Protein AF-0000000066344237 (afdb_homodimer)

Organism: Danio rerio (NCBI:txid7955)

InterPro domains:
  IPR001304 C-type lectin-like [PF00059] (40-144)
  IPR001304 C-type lectin-like [PS50041] (29-143)
  IPR001304 C-type lectin-like [SM00034] (22-143)
  IPR002353 Type-2 ice-structuring protein [PR00356] (21-33)
  IPR002353 Type-2 ice-structuring protein [PR00356] (33-50)
  IPR002353 Type-2 ice-structuring protein [PR00356] (51-68)
  IPR002353 Type-2 ice-structuring protein [PR00356] (80-96)
  IPR002353 Type-2 ice-structuring protein [PR00356] (102-113)
  IPR002353 Type-2 ice-structuring protein [PR00356] (129-142)
  IPR016186 C-type lectin-like/link domain superfamily [G3DSA:3.10.100.10] (14-145)
  IPR016187 C-type lectin fold [SSF56436] (8-145)
  IPR018378 C-type lectin, conserved site [PS00615] (118-142)
  IPR050111 C-type lectin and snaclec domain-containing protein [PTHR22803] (21-145)

Foldseek 3Di:
DPPPPPPPPPPPPPPPPCLDDDPPQWDDDPQKTKHKDFFWFFLVVQQVVLVVVAWGFDDDADPVRLVVVLVRAPLVFKAFGQWFQLVHPPDIDGPRRDDPHDFFAPVCPPVCVVNFTTKMFSPDNVRGIYGHRRGGIGMTMHMHGD/DPPPPPPPPPPPPPPPPCLDDDPPQWDDDDQKTKHKDFFWFFLVVQQVVLVVVAWGFDDDADPVRLVVVLVRDPLVFKAFGQWFQLVHPPDIDGPRRDDNHDFFAPVCPPVCVVNFTTKMFSPDNVRGIYGHRRGGIGMTMHMHGD

Solvent-accessible surface area (backbone atoms only — not comparable to full-atom values): 16152 Å² total; per-residue (Å²): 134,86,81,79,77,80,78,78,77,78,78,76,76,73,76,65,74,69,77,55,73,57,59,89,85,37,47,72,55,91,64,32,26,34,38,73,39,78,64,65,35,26,49,64,56,42,34,54,50,19,37,74,73,66,22,21,23,29,75,52,68,44,71,67,55,45,52,53,53,56,72,64,44,57,87,91,40,50,28,35,36,20,39,34,20,44,69,40,84,88,53,61,40,28,42,54,34,52,78,72,73,47,84,56,56,30,92,81,37,69,64,48,71,88,70,22,32,22,29,31,35,38,40,72,95,78,51,20,27,36,48,35,48,32,73,53,64,34,16,31,33,28,28,28,71,93,136,84,83,80,78,77,79,79,78,78,78,76,75,74,75,65,76,70,76,55,71,58,59,90,86,37,47,72,58,90,65,33,25,34,38,72,40,77,65,65,37,26,48,65,57,42,35,52,50,20,39,74,72,65,24,22,22,30,74,52,68,44,68,67,53,46,53,52,54,55,72,62,45,57,88,90,41,49,28,34,36,20,38,33,19,43,70,40,84,90,53,62,40,28,42,53,34,53,79,70,72,48,85,56,55,29,91,82,36,68,64,48,70,86,68,20,32,23,30,30,34,36,41,70,95,77,53,20,27,36,50,34,48,30,73,52,65,37,16,32,32,29,27,29,70,94

Sequence (292 aa):
MAMLRNLLLLFMLSIGNASGSCPYGWINTGVKCYKFFSQSVSWITAEKNCQGFGGNLASVHNRLENDFLMNMVPSSSRCWIGGHDGEQEGQWLWTDGSMFDYNNWCSDEPNNQRSENCMEINWTSNHCWNDQGCSTSMGFMCERKLMAMLRNLLLLFMLSIGNASGSCPYGWINTGVKCYKFFSQSVSWITAEKNCQGFGGNLASVHNRLENDFLMNMVPSSSRCWIGGHDGEQEGQWLWTDGSMFDYNNWCSDEPNNQRSENCMEINWTSNHCWNDQGCSTSMGFMCERKL

pLDDT: mean 90.47, std 17.39, range [32.12, 99.0]

Structure (mmCIF, N/CA/C/O backbone):
data_AF-0000000066344237-model_v1
#
loop_
_entity.id
_entity.type
_entity.pdbx_description
1 polymer Si:ch211-125e6.11
#
loop_
_atom_site.group_PDB
_atom_site.id
_atom_site.type_symbol
_atom_site.label_atom_id
_atom_site.label_alt_id
_atom_site.label_comp_id
_atom_site.label_asym_id
_atom_site.label_entity_id
_atom_site.label_seq_id
_atom_site.pdbx_PDB_ins_code
_atom_site.Cartn_x
_atom_site.Cartn_y
_atom_site.Cartn_z
_atom_site.occupancy
_atom_site.B_iso_or_equiv
_atom_site.auth_seq_id
_atom_site.auth_comp_id
_atom_site.auth_asym_id
_atom_site.auth_atom_id
_atom_site.pdbx_PDB_model_num
ATOM 1 N N . MET A 1 1 ? 69.125 0.663 -22.656 1 37.41 1 MET A N 1
ATOM 2 C CA . MET A 1 1 ? 67.938 -0.097 -22.438 1 37.41 1 MET A CA 1
ATOM 3 C C . MET A 1 1 ? 67.062 0.546 -21.359 1 37.41 1 MET A C 1
ATOM 5 O O . MET A 1 1 ? 67.438 0.54 -20.188 1 37.41 1 MET A O 1
ATOM 9 N N . ALA A 1 2 ? 66.375 1.677 -21.703 1 45.72 2 ALA A N 1
ATOM 10 C CA . ALA A 1 2 ? 65.438 2.492 -20.906 1 45.72 2 ALA A CA 1
ATOM 11 C C . ALA A 1 2 ? 64.312 1.648 -20.344 1 45.72 2 ALA A C 1
ATOM 13 O O . ALA A 1 2 ? 63.625 0.927 -21.094 1 45.72 2 ALA A O 1
ATOM 14 N N . MET A 1 3 ? 64.438 1.177 -19.047 1 43.25 3 MET A N 1
ATOM 15 C CA . MET A 1 3 ? 63.375 0.481 -18.297 1 43.25 3 MET A CA 1
ATOM 16 C C . MET A 1 3 ? 62.094 1.324 -18.203 1 43.25 3 MET A C 1
ATOM 18 O O . MET A 1 3 ? 62.156 2.461 -17.734 1 43.25 3 MET A O 1
ATOM 22 N N . LEU A 1 4 ? 61.156 1.253 -19.141 1 47.69 4 LEU A N 1
ATOM 23 C CA . LEU A 1 4 ? 59.812 1.842 -19.125 1 47.69 4 LEU A CA 1
ATOM 24 C C . LEU A 1 4 ? 59.062 1.399 -17.875 1 47.69 4 LEU A C 1
ATOM 26 O O . LEU A 1 4 ? 58.812 0.207 -17.688 1 47.69 4 LEU A O 1
ATOM 30 N N . ARG A 1 5 ? 59.156 2.072 -16.734 1 49.12 5 ARG A N 1
ATOM 31 C CA . ARG A 1 5 ? 58.344 1.87 -15.539 1 49.12 5 ARG A CA 1
ATOM 32 C C . ARG A 1 5 ? 56.844 2.031 -15.859 1 49.12 5 ARG A C 1
ATOM 34 O O . ARG A 1 5 ? 56.406 3.09 -16.312 1 49.12 5 ARG A O 1
ATOM 41 N N . ASN A 1 6 ? 56.125 0.96 -16.188 1 49.78 6 ASN A N 1
ATOM 42 C CA . ASN A 1 6 ? 54.656 0.986 -16.312 1 49.78 6 ASN A CA 1
ATOM 43 C C . ASN A 1 6 ? 54 1.526 -15.047 1 49.78 6 ASN A C 1
ATOM 45 O O . ASN A 1 6 ? 54.188 0.967 -13.969 1 49.78 6 ASN A O 1
ATOM 49 N N . LEU A 1 7 ? 53.656 2.799 -14.938 1 51.34 7 LEU A N 1
ATOM 50 C CA . LEU A 1 7 ? 52.812 3.377 -13.898 1 51.34 7 LEU A CA 1
ATOM 51 C C . LEU A 1 7 ? 51.438 2.768 -13.93 1 51.34 7 LEU A C 1
ATOM 53 O O . LEU A 1 7 ? 50.719 2.91 -14.922 1 51.34 7 LEU A O 1
ATOM 57 N N . LEU A 1 8 ? 51.25 1.644 -13.219 1 52.09 8 LEU A N 1
ATOM 58 C CA . LEU A 1 8 ? 49.906 1.121 -13.008 1 52.09 8 LEU A CA 1
ATOM 59 C C . LEU A 1 8 ? 49.031 2.146 -12.297 1 52.09 8 LEU A C 1
ATOM 61 O O . LEU A 1 8 ? 49.281 2.502 -11.148 1 52.09 8 LEU A O 1
ATOM 65 N N . LEU A 1 9 ? 48.281 2.99 -13.062 1 50.97 9 LEU A N 1
ATOM 66 C CA . LEU A 1 9 ? 47.25 3.861 -12.5 1 50.97 9 LEU A CA 1
ATOM 67 C C . LEU A 1 9 ? 46.125 3.043 -11.867 1 50.97 9 LEU A C 1
ATOM 69 O O . LEU A 1 9 ? 45.438 2.314 -12.57 1 50.97 9 LEU A O 1
ATOM 73 N N . LEU A 1 10 ? 46.25 2.715 -10.586 1 50.72 10 LEU A N 1
ATOM 74 C CA . LEU A 1 10 ? 45.156 2.148 -9.836 1 50.72 10 LEU A CA 1
ATOM 75 C C . LEU A 1 10 ? 43.969 3.105 -9.82 1 50.72 10 LEU A C 1
ATOM 77 O O . LEU A 1 10 ? 44.031 4.172 -9.203 1 50.72 10 LEU A O 1
ATOM 81 N N . PHE A 1 11 ? 43.062 3.066 -10.883 1 50.25 11 PHE A N 1
ATOM 82 C CA . PHE A 1 11 ? 41.781 3.75 -10.812 1 50.25 11 PHE A CA 1
ATOM 83 C C . PHE A 1 11 ? 40.969 3.232 -9.633 1 50.25 11 PHE A C 1
ATOM 85 O O . PHE A 1 11 ? 40.5 2.086 -9.648 1 50.25 11 PHE A O 1
ATOM 92 N N . MET A 1 12 ? 41.188 3.738 -8.469 1 45.62 12 MET A N 1
ATOM 93 C CA . MET A 1 12 ? 40.281 3.467 -7.355 1 45.62 12 MET A CA 1
ATOM 94 C C . MET A 1 12 ? 38.875 3.879 -7.703 1 45.62 12 MET A C 1
ATOM 96 O O . MET A 1 12 ? 38.594 5.062 -7.91 1 45.62 12 MET A O 1
ATOM 100 N N . LEU A 1 13 ? 38.062 3.092 -8.32 1 46.94 13 LEU A N 1
ATOM 101 C CA . LEU A 1 13 ? 36.625 3.314 -8.43 1 46.94 13 LEU A CA 1
ATOM 102 C C . LEU A 1 13 ? 36 3.455 -7.047 1 46.94 13 LEU A C 1
ATOM 104 O O . LEU A 1 13 ? 35.938 2.49 -6.281 1 46.94 13 LEU A O 1
ATOM 108 N N . SER A 1 14 ? 36.094 4.59 -6.418 1 40.75 14 SER A N 1
ATOM 109 C CA . SER A 1 14 ? 35.312 4.828 -5.215 1 40.75 14 SER A CA 1
ATOM 110 C C . SER A 1 14 ? 33.812 4.574 -5.465 1 40.75 14 SER A C 1
ATOM 112 O O . SER A 1 14 ? 33.219 5.184 -6.352 1 40.75 14 SER A O 1
ATOM 114 N N . ILE A 1 15 ? 33.312 3.447 -5.27 1 44.28 15 ILE A N 1
ATOM 115 C CA . ILE A 1 15 ? 31.891 3.295 -5.102 1 44.28 15 ILE A CA 1
ATOM 116 C C . ILE A 1 15 ? 31.391 4.258 -4.027 1 44.28 15 ILE A C 1
ATOM 118 O O . ILE A 1 15 ? 31.688 4.086 -2.842 1 44.28 15 ILE A O 1
ATOM 122 N N . GLY A 1 16 ? 31.359 5.516 -4.262 1 39.03 16 GLY A N 1
ATOM 123 C CA . GLY A 1 16 ? 30.688 6.363 -3.295 1 39.03 16 GLY A CA 1
ATOM 124 C C . GLY A 1 16 ? 29.328 5.828 -2.889 1 39.03 16 GLY A C 1
ATOM 125 O O . GLY A 1 16 ? 28.516 5.469 -3.746 1 39.03 16 GLY A O 1
ATOM 126 N N . ASN A 1 17 ? 29.234 5.09 -1.859 1 44.62 17 ASN A N 1
ATOM 127 C CA . ASN A 1 17 ? 27.906 4.98 -1.285 1 44.62 17 ASN A CA 1
ATOM 128 C C . ASN A 1 17 ? 27.109 6.281 -1.438 1 44.62 17 ASN A C 1
ATOM 130 O O . ASN A 1 17 ? 27.5 7.312 -0.896 1 44.62 17 ASN A O 1
ATOM 134 N N . ALA A 1 18 ? 26.625 6.621 -2.566 1 44.75 18 ALA A N 1
ATOM 135 C CA . ALA A 1 18 ? 25.906 7.883 -2.729 1 44.75 18 ALA A CA 1
ATOM 136 C C . ALA A 1 18 ? 24.953 8.117 -1.565 1 44.75 18 ALA A C 1
ATOM 138 O O . ALA A 1 18 ? 23.906 7.473 -1.47 1 44.75 18 ALA A O 1
ATOM 139 N N . SER A 1 19 ? 25.391 8.148 -0.339 1 56.53 19 SER A N 1
ATOM 140 C CA . SER A 1 19 ? 24.469 8.742 0.627 1 56.53 19 SER A CA 1
ATOM 141 C C . SER A 1 19 ? 23.719 9.93 0.025 1 56.53 19 SER A C 1
ATOM 143 O O . SER A 1 19 ? 24.328 10.977 -0.24 1 56.53 19 SER A O 1
ATOM 145 N N . GLY A 1 20 ? 22.688 9.656 -0.793 1 74.88 20 GLY A N 1
ATOM 146 C CA . GLY A 1 20 ? 22.047 10.703 -1.58 1 74.88 20 GLY A CA 1
ATOM 147 C C . GLY A 1 20 ? 21.469 11.82 -0.732 1 74.88 20 GLY A C 1
ATOM 148 O O . GLY A 1 20 ? 21.312 11.664 0.48 1 74.88 20 GLY A O 1
ATOM 149 N N . SER A 1 21 ? 21.766 12.969 -1.016 1 89.75 21 SER A N 1
ATOM 150 C CA . SER A 1 21 ? 21.141 14.141 -0.425 1 89.75 21 SER A CA 1
ATOM 151 C C . SER A 1 21 ? 19.688 14.273 -0.88 1 89.75 21 SER A C 1
ATOM 153 O O . SER A 1 21 ? 19.328 13.812 -1.965 1 89.75 21 SER A O 1
ATOM 155 N N . CYS A 1 22 ? 18.906 14.75 0.135 1 96.25 22 CYS A N 1
ATOM 156 C CA . CYS A 1 22 ? 17.516 15 -0.219 1 96.25 22 CYS A CA 1
ATOM 157 C C . CYS A 1 22 ? 17.406 16.047 -1.325 1 96.25 22 CYS A C 1
ATOM 159 O O . CYS A 1 22 ? 18.219 16.969 -1.393 1 96.25 22 CYS A O 1
ATOM 161 N N . PRO A 1 23 ? 16.422 15.844 -2.254 1 95.06 23 PRO A N 1
ATOM 162 C CA . PRO A 1 23 ? 16.172 16.906 -3.223 1 95.06 23 PRO A CA 1
ATOM 163 C C . PRO A 1 23 ? 15.914 18.266 -2.559 1 95.06 23 PRO A C 1
ATOM 165 O O . PRO A 1 23 ? 15.539 18.312 -1.385 1 95.06 23 PRO A O 1
ATOM 168 N N . TYR A 1 24 ? 16.109 19.266 -3.299 1 95 24 TYR A N 1
ATOM 169 C CA . TYR A 1 24 ? 15.867 20.609 -2.795 1 95 24 TYR A CA 1
ATOM 170 C C . TYR A 1 24 ? 14.461 20.734 -2.225 1 95 24 TYR A C 1
ATOM 172 O O . TYR A 1 24 ? 13.492 20.25 -2.822 1 95 24 TYR A O 1
ATOM 180 N N . GLY A 1 25 ? 14.289 21.281 -1.076 1 96.88 25 GLY A N 1
ATOM 181 C CA . GLY A 1 25 ? 12.992 21.516 -0.462 1 96.88 25 GLY A CA 1
ATOM 182 C C . GLY A 1 25 ? 12.539 20.375 0.427 1 96.88 25 GLY A C 1
ATOM 183 O O . GLY A 1 25 ? 11.539 20.5 1.142 1 96.88 25 GLY A O 1
ATOM 184 N N . TRP A 1 26 ? 13.266 19.297 0.301 1 97.88 26 TRP A N 1
ATOM 185 C CA . TRP A 1 26 ? 12.961 18.156 1.164 1 97.88 26 TRP A CA 1
ATOM 186 C C . TRP A 1 26 ? 13.828 18.172 2.416 1 97.88 26 TRP A C 1
ATOM 188 O O . TRP A 1 26 ? 14.977 18.625 2.379 1 97.88 26 TRP A O 1
ATOM 198 N N . ILE A 1 27 ? 13.305 17.688 3.516 1 97.06 27 ILE A N 1
ATOM 199 C CA . ILE A 1 27 ? 14.016 17.688 4.793 1 97.06 27 ILE A CA 1
ATOM 200 C C . ILE A 1 27 ? 14.445 16.266 5.141 1 97.06 27 ILE A C 1
ATOM 202 O O . ILE A 1 27 ? 13.648 15.328 5.059 1 97.06 27 ILE A O 1
ATOM 206 N N . ASN A 1 28 ? 15.672 16.188 5.5 1 93.44 28 ASN A N 1
ATOM 207 C CA . ASN A 1 28 ? 16.281 14.891 5.738 1 93.44 28 ASN A CA 1
ATOM 208 C C . ASN A 1 28 ? 16.203 14.492 7.207 1 93.44 28 ASN A C 1
ATOM 210 O O . ASN A 1 28 ? 16.422 15.32 8.094 1 93.44 28 ASN A O 1
ATOM 214 N N . THR A 1 29 ? 15.781 13.312 7.41 1 90.12 29 THR A N 1
ATOM 215 C CA . THR A 1 29 ? 15.945 12.664 8.703 1 90.12 29 THR A CA 1
ATOM 216 C C . THR A 1 29 ? 16.391 11.219 8.539 1 90.12 29 THR A C 1
ATOM 218 O O . THR A 1 29 ? 15.609 10.359 8.125 1 90.12 29 THR A O 1
ATOM 221 N N . GLY A 1 30 ? 17.672 10.945 8.961 1 89.12 30 GLY A N 1
ATOM 222 C CA . GLY A 1 30 ? 18.219 9.625 8.727 1 89.12 30 GLY A CA 1
ATOM 223 C C . GLY A 1 30 ? 18.328 9.281 7.254 1 89.12 30 GLY A C 1
ATOM 224 O O . GLY A 1 30 ? 18.938 10.016 6.48 1 89.12 30 GLY A O 1
ATOM 225 N N . VAL A 1 31 ? 17.719 8.164 6.902 1 93 31 VAL A N 1
ATOM 226 C CA . VAL A 1 31 ? 17.828 7.711 5.52 1 93 31 VAL A CA 1
ATOM 227 C C . VAL A 1 31 ? 16.547 8.062 4.766 1 93 31 VAL A C 1
ATOM 229 O O . VAL A 1 31 ? 16.234 7.457 3.732 1 93 31 VAL A O 1
ATOM 232 N N . LYS A 1 32 ? 15.789 9.062 5.293 1 96.62 32 LYS A N 1
ATOM 233 C CA . LYS A 1 32 ? 14.523 9.445 4.676 1 96.62 32 LYS A CA 1
ATOM 234 C C . LYS A 1 32 ? 14.469 10.945 4.402 1 96.62 32 LYS A C 1
ATOM 236 O O . LYS A 1 32 ? 15.086 11.734 5.121 1 96.62 32 LYS A O 1
ATOM 241 N N . CYS A 1 33 ? 13.75 11.312 3.383 1 98.06 33 CYS A N 1
ATOM 242 C CA . CYS A 1 33 ? 13.422 12.695 3.037 1 98.06 33 CYS A CA 1
ATOM 243 C C . CYS A 1 33 ? 11.922 12.93 3.111 1 98.06 33 CYS A C 1
ATOM 245 O O . CYS A 1 33 ? 11.133 12.086 2.697 1 98.06 33 CYS A O 1
ATOM 247 N N . TYR A 1 34 ? 11.602 14.094 3.619 1 98.69 34 TYR A N 1
ATOM 248 C CA . TYR A 1 34 ? 10.188 14.43 3.781 1 98.69 34 TYR A CA 1
ATOM 249 C C . TYR A 1 34 ? 9.883 15.797 3.184 1 98.69 34 TYR A C 1
ATOM 251 O O . TYR A 1 34 ? 10.734 16.688 3.203 1 98.69 34 TYR A O 1
ATOM 259 N N . LYS A 1 35 ? 8.727 15.922 2.68 1 98.56 35 LYS A N 1
ATOM 260 C CA . LYS A 1 35 ? 8.25 17.234 2.252 1 98.56 35 LYS A CA 1
ATOM 261 C C . LYS A 1 35 ? 6.734 17.344 2.422 1 98.56 35 LYS A C 1
ATOM 263 O O . LYS A 1 35 ? 5.988 16.453 2.037 1 98.56 35 LYS A O 1
ATOM 268 N N . PHE A 1 36 ? 6.355 18.438 3.01 1 98.75 36 PHE A N 1
ATOM 269 C CA . PHE A 1 36 ? 4.945 18.781 3.117 1 98.75 36 PHE A CA 1
ATOM 270 C C . PHE A 1 36 ? 4.496 19.609 1.917 1 98.75 36 PHE A C 1
ATOM 272 O O . PHE A 1 36 ? 5.191 20.547 1.505 1 98.75 36 PHE A O 1
ATOM 279 N N . PHE A 1 37 ? 3.395 19.234 1.355 1 98.75 37 PHE A N 1
ATOM 280 C CA . PHE A 1 37 ? 2.768 19.984 0.275 1 98.75 37 PHE A CA 1
ATOM 281 C C . PHE A 1 37 ? 1.426 20.547 0.72 1 98.75 37 PHE A C 1
ATOM 283 O O . PHE A 1 37 ? 0.556 19.812 1.184 1 98.75 37 PHE A O 1
ATOM 2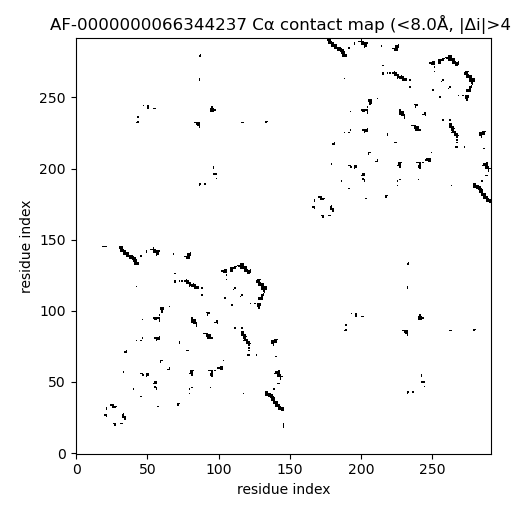90 N N . SER A 1 38 ? 1.253 21.797 0.527 1 98.06 38 SER A N 1
ATOM 291 C CA . SER A 1 38 ? 0.033 22.469 0.976 1 98.06 38 SER A CA 1
ATOM 292 C C . SER A 1 38 ? -1.081 22.328 -0.057 1 98.06 38 SER A C 1
ATOM 294 O O . SER A 1 38 ? -2.227 22.703 0.206 1 98.06 38 SER A O 1
ATOM 296 N N . GLN A 1 39 ? -0.75 21.859 -1.245 1 98.31 39 GLN A N 1
ATOM 297 C CA . GLN A 1 39 ? -1.771 21.625 -2.262 1 98.31 39 GLN A CA 1
ATOM 298 C C . GLN A 1 39 ? -2.881 20.719 -1.733 1 98.31 39 GLN A C 1
ATOM 300 O O . GLN A 1 39 ? -2.609 19.656 -1.188 1 98.31 39 GLN A O 1
ATOM 305 N N . SER A 1 40 ? -4.121 21.172 -1.862 1 98.69 40 SER A N 1
ATOM 306 C CA . SER A 1 40 ? -5.262 20.422 -1.355 1 98.69 40 SER A CA 1
ATOM 307 C C . SER A 1 40 ? -5.742 19.391 -2.377 1 98.69 40 SER A C 1
ATOM 309 O O . SER A 1 40 ? -6.23 19.766 -3.447 1 98.69 40 SER A O 1
ATOM 311 N N . VAL A 1 41 ? -5.617 18.125 -2.096 1 98.88 41 VAL A N 1
ATOM 312 C CA . VAL A 1 41 ? -6.008 17.062 -3.012 1 98.88 41 VAL A CA 1
ATOM 313 C C . VAL A 1 41 ? -6.582 15.883 -2.223 1 98.88 41 VAL A C 1
ATOM 315 O O . VAL A 1 41 ? -6.496 15.859 -0.993 1 98.88 41 VAL A O 1
ATOM 318 N N . SER A 1 42 ? -7.215 14.93 -2.879 1 98.94 42 SER A N 1
ATOM 319 C CA . SER A 1 42 ? -7.695 13.695 -2.262 1 98.94 42 SER A CA 1
ATOM 320 C C . SER A 1 42 ? -6.539 12.805 -1.828 1 98.94 42 SER A C 1
ATOM 322 O O . SER A 1 42 ? -5.395 13.023 -2.234 1 98.94 42 SER A O 1
ATOM 324 N N . TRP A 1 43 ? -6.832 11.859 -1.038 1 98.94 43 TRP A N 1
ATOM 325 C CA . TRP A 1 43 ? -5.805 10.953 -0.533 1 98.94 43 TRP A CA 1
ATOM 326 C C . TRP A 1 43 ? -5.117 10.211 -1.678 1 98.94 43 TRP A C 1
ATOM 328 O O . TRP A 1 43 ? -3.891 10.094 -1.699 1 98.94 43 TRP A O 1
ATOM 338 N N . ILE A 1 44 ? -5.938 9.758 -2.66 1 98.94 44 ILE A N 1
ATOM 339 C CA . ILE A 1 44 ? -5.387 8.984 -3.768 1 98.94 44 ILE A CA 1
ATOM 340 C C . ILE A 1 44 ? -4.504 9.883 -4.637 1 98.94 44 ILE A C 1
ATOM 342 O O . ILE A 1 44 ? -3.42 9.477 -5.059 1 98.94 44 ILE A O 1
ATOM 346 N N . THR A 1 45 ? -4.953 11.062 -4.902 1 98.94 45 THR A N 1
ATOM 347 C CA . THR A 1 45 ? -4.141 12.008 -5.664 1 98.94 45 THR A CA 1
ATOM 348 C C . THR A 1 45 ? -2.838 12.312 -4.93 1 98.94 45 THR A C 1
ATOM 350 O O . THR A 1 45 ? -1.774 12.398 -5.547 1 98.94 45 THR A O 1
ATOM 353 N N . ALA A 1 46 ? -2.93 12.492 -3.609 1 99 46 ALA A N 1
ATOM 354 C CA . ALA A 1 46 ? -1.742 12.727 -2.793 1 99 46 ALA A CA 1
ATOM 355 C C . ALA A 1 46 ? -0.745 11.578 -2.93 1 99 46 ALA A C 1
ATOM 357 O O . ALA A 1 46 ? 0.447 11.812 -3.15 1 99 46 ALA A O 1
ATOM 358 N N . GLU A 1 47 ? -1.242 10.336 -2.791 1 98.94 47 GLU A N 1
ATOM 359 C CA . GLU A 1 47 ? -0.364 9.18 -2.92 1 98.94 47 GLU A CA 1
ATOM 360 C C . GLU A 1 47 ? 0.296 9.133 -4.293 1 98.94 47 GLU A C 1
ATOM 362 O O . GLU A 1 47 ? 1.506 8.922 -4.402 1 98.94 47 GLU A O 1
ATOM 367 N N . LYS A 1 48 ? -0.438 9.359 -5.344 1 98.88 48 LYS A N 1
ATOM 368 C CA . LYS A 1 48 ? 0.104 9.32 -6.699 1 98.88 48 LYS A CA 1
ATOM 369 C C . LYS A 1 48 ? 1.125 10.438 -6.914 1 98.88 48 LYS A C 1
ATOM 371 O O . LYS A 1 48 ? 2.133 10.242 -7.594 1 98.88 48 LYS A O 1
ATOM 376 N N . ASN A 1 49 ? 0.858 11.641 -6.359 1 98.88 49 ASN A N 1
ATOM 377 C CA . ASN A 1 49 ? 1.854 12.703 -6.41 1 98.88 49 ASN A CA 1
ATOM 378 C C . ASN A 1 49 ? 3.154 12.289 -5.727 1 98.88 49 ASN A C 1
ATOM 380 O O . ASN A 1 49 ? 4.238 12.484 -6.277 1 98.88 49 ASN A O 1
ATOM 384 N N . CYS A 1 50 ? 3.016 11.742 -4.508 1 98.94 50 CYS A N 1
ATOM 385 C CA . CYS A 1 50 ? 4.207 11.328 -3.777 1 98.94 50 CYS A CA 1
ATOM 386 C C . CYS A 1 50 ? 4.969 10.25 -4.539 1 98.94 50 CYS A C 1
ATOM 388 O O . CYS A 1 50 ? 6.199 10.25 -4.559 1 98.94 50 CYS A O 1
ATOM 390 N N . GLN A 1 51 ? 4.242 9.328 -5.156 1 98.81 51 GLN A N 1
ATOM 391 C CA . GLN A 1 51 ? 4.895 8.336 -6.008 1 98.81 51 GLN A CA 1
ATOM 392 C C . GLN A 1 51 ? 5.66 9.008 -7.141 1 98.81 51 GLN A C 1
ATOM 394 O O . GLN A 1 51 ? 6.77 8.594 -7.48 1 98.81 51 GLN A O 1
ATOM 399 N N . GLY A 1 52 ? 5.059 10.008 -7.73 1 98.38 52 GLY A N 1
ATOM 400 C CA . GLY A 1 52 ? 5.711 10.766 -8.789 1 98.38 52 GLY A CA 1
ATOM 401 C C . GLY A 1 52 ? 7.016 11.406 -8.344 1 98.38 52 GLY A C 1
ATOM 402 O O . GLY A 1 52 ? 7.914 11.625 -9.164 1 98.38 52 GLY A O 1
ATOM 403 N N . PHE A 1 53 ? 7.152 11.656 -7.027 1 98.06 53 PHE A N 1
ATOM 404 C CA . PHE A 1 53 ? 8.367 12.242 -6.469 1 98.06 53 PHE A CA 1
ATOM 405 C C . PHE A 1 53 ? 9.336 11.148 -6.031 1 98.06 53 PHE A C 1
ATOM 407 O O . PHE A 1 53 ? 10.367 11.438 -5.422 1 98.06 53 PHE A O 1
ATOM 414 N N . GLY A 1 54 ? 9.039 9.922 -6.273 1 97.56 54 GLY A N 1
ATOM 415 C CA . GLY A 1 54 ? 9.93 8.828 -5.938 1 97.56 54 GLY A CA 1
ATOM 416 C C . GLY A 1 54 ? 9.719 8.297 -4.535 1 97.56 54 GLY A C 1
ATOM 417 O O . GLY A 1 54 ? 10.609 7.652 -3.967 1 97.56 54 GLY A O 1
ATOM 418 N N . GLY A 1 55 ? 8.547 8.555 -3.979 1 98.5 55 GLY A N 1
ATOM 419 C CA . GLY A 1 55 ? 8.219 8.117 -2.631 1 98.5 55 GLY A CA 1
ATOM 420 C C . GLY A 1 55 ? 6.762 7.734 -2.465 1 98.5 55 GLY A C 1
ATOM 421 O O . GLY A 1 55 ? 6.156 7.168 -3.379 1 98.5 55 GLY A O 1
ATOM 422 N N . ASN A 1 56 ? 6.273 7.938 -1.328 1 98.94 56 ASN A N 1
ATOM 423 C CA . ASN A 1 56 ? 4.895 7.684 -0.922 1 98.94 56 ASN A CA 1
ATOM 424 C C . ASN A 1 56 ? 4.422 8.695 0.122 1 98.94 56 ASN A C 1
ATOM 426 O O . ASN A 1 56 ? 5.219 9.477 0.637 1 98.94 56 ASN A O 1
ATOM 430 N N . LEU A 1 57 ? 3.104 8.68 0.298 1 98.94 57 LEU A N 1
ATOM 431 C CA . LEU A 1 57 ? 2.662 9.305 1.542 1 98.94 57 LEU A CA 1
ATOM 432 C C . LEU A 1 57 ? 3.395 8.703 2.738 1 98.94 57 LEU A C 1
ATOM 434 O O . LEU A 1 57 ? 3.645 7.496 2.781 1 98.94 57 LEU A O 1
ATOM 438 N N . ALA A 1 58 ? 3.703 9.555 3.701 1 98.94 58 ALA A N 1
ATOM 439 C CA . ALA A 1 58 ? 4.609 9.195 4.785 1 98.94 58 ALA A CA 1
ATOM 440 C C . ALA A 1 58 ? 3.996 8.109 5.672 1 98.94 58 ALA A C 1
ATOM 442 O O . ALA A 1 58 ? 2.791 8.125 5.934 1 98.94 58 ALA A O 1
ATOM 443 N N . SER A 1 59 ? 4.812 7.199 6.09 1 98.88 59 SER A N 1
ATOM 444 C CA . SER A 1 59 ? 4.496 6.27 7.168 1 98.88 59 SER A CA 1
ATOM 445 C C . SER A 1 59 ? 5.18 6.672 8.469 1 98.88 59 SER A C 1
ATOM 447 O O . SER A 1 59 ? 6.102 7.496 8.461 1 98.88 59 SER A O 1
ATOM 449 N N . VAL A 1 60 ? 4.684 6.195 9.555 1 98.56 60 VAL A N 1
ATOM 450 C CA . VAL A 1 60 ? 5.199 6.555 10.875 1 98.56 60 VAL A CA 1
ATOM 451 C C . VAL A 1 60 ? 5.43 5.289 11.703 1 98.56 60 VAL A C 1
ATOM 453 O O . VAL A 1 60 ? 4.531 4.457 11.836 1 98.56 60 VAL A O 1
ATOM 456 N N . HIS A 1 61 ? 6.633 5.188 12.312 1 98.25 61 HIS A N 1
ATOM 457 C CA . HIS A 1 61 ? 6.957 3.91 12.938 1 98.25 61 HIS A CA 1
ATOM 458 C C . HIS A 1 61 ? 7.371 4.102 14.391 1 98.25 61 HIS A C 1
ATOM 460 O O . HIS A 1 61 ? 7.637 3.127 15.102 1 98.25 61 HIS A O 1
ATOM 466 N N . ASN A 1 62 ? 7.465 5.32 14.797 1 98.12 62 ASN A N 1
ATOM 467 C CA . ASN A 1 62 ? 7.758 5.609 16.203 1 98.12 62 ASN A CA 1
ATOM 468 C C . ASN A 1 62 ? 7.418 7.051 16.547 1 98.12 62 ASN A C 1
ATOM 470 O O . ASN A 1 62 ? 7.039 7.84 15.688 1 98.12 62 ASN A O 1
ATOM 474 N N . ARG A 1 63 ? 7.488 7.371 17.859 1 97.69 63 ARG A N 1
ATOM 475 C CA . ARG A 1 63 ? 7.129 8.695 18.359 1 97.69 63 ARG A CA 1
ATOM 476 C C . ARG A 1 63 ? 8.031 9.773 17.766 1 97.69 63 ARG A C 1
ATOM 478 O O . ARG A 1 63 ? 7.574 10.875 17.484 1 97.69 63 ARG A O 1
ATOM 485 N N . LEU A 1 64 ? 9.25 9.508 17.641 1 97 64 LEU A N 1
ATOM 486 C CA . LEU A 1 64 ? 10.195 10.477 17.094 1 97 64 LEU A CA 1
ATOM 487 C C . LEU A 1 64 ? 9.812 10.875 15.68 1 97 64 LEU A C 1
ATOM 489 O O . LEU A 1 64 ? 9.812 12.062 15.336 1 97 64 LEU A O 1
ATOM 493 N N . GLU A 1 65 ? 9.523 9.867 14.812 1 97.12 65 GLU A N 1
ATOM 494 C CA . GLU A 1 65 ? 9.07 10.141 13.453 1 97.12 65 GLU A CA 1
ATOM 495 C C . GLU A 1 65 ? 7.781 10.953 13.453 1 97.12 65 GLU A C 1
ATOM 497 O O . GLU A 1 65 ? 7.629 11.891 12.664 1 97.12 65 GLU A O 1
ATOM 502 N N . ASN A 1 66 ? 6.852 10.562 14.336 1 97.5 66 ASN A N 1
ATOM 503 C CA . ASN A 1 66 ? 5.594 11.297 14.445 1 97.5 66 ASN A CA 1
ATOM 504 C C . ASN A 1 66 ? 5.836 12.766 14.766 1 97.5 66 ASN A C 1
ATOM 506 O O . ASN A 1 66 ? 5.285 13.648 14.094 1 97.5 66 ASN A O 1
ATOM 510 N N . ASP A 1 67 ? 6.66 13 15.797 1 95.88 67 ASP A N 1
ATOM 511 C CA . ASP A 1 67 ? 6.941 14.367 16.219 1 95.88 67 ASP A CA 1
ATOM 512 C C . ASP A 1 67 ? 7.629 15.156 15.109 1 95.88 67 ASP A C 1
ATOM 514 O O . ASP A 1 67 ? 7.367 16.344 14.93 1 95.88 67 ASP A O 1
ATOM 518 N N . PHE A 1 68 ? 8.492 14.477 14.43 1 97 68 PHE A N 1
ATOM 519 C CA . PHE A 1 68 ? 9.18 15.102 13.305 1 97 68 PHE A CA 1
ATOM 520 C C . PHE A 1 68 ? 8.18 15.586 12.258 1 97 68 PHE A C 1
ATOM 522 O O . PHE A 1 68 ? 8.266 16.719 11.797 1 97 68 PHE A O 1
ATOM 529 N N . LEU A 1 69 ? 7.23 14.711 11.82 1 97.38 69 LEU A N 1
ATOM 530 C CA . LEU A 1 69 ? 6.219 15.078 10.836 1 97.38 69 LEU A CA 1
ATOM 531 C C . LEU A 1 69 ? 5.359 16.234 11.344 1 97.38 69 LEU A C 1
ATOM 533 O O . LEU A 1 69 ? 5.039 17.156 10.586 1 97.38 69 LEU A O 1
ATOM 537 N N . MET A 1 70 ? 4.996 16.203 12.633 1 95.94 70 MET A N 1
ATOM 538 C CA . MET A 1 70 ? 4.141 17.234 13.211 1 95.94 70 MET A CA 1
ATOM 539 C C . MET A 1 70 ? 4.824 18.594 13.164 1 95.94 70 MET A C 1
ATOM 541 O O . MET A 1 70 ? 4.16 19.625 13.008 1 95.94 70 MET A O 1
ATOM 545 N N . ASN A 1 71 ? 6.082 18.594 13.273 1 94.94 71 ASN A N 1
ATOM 546 C CA . ASN A 1 71 ? 6.836 19.844 13.242 1 94.94 71 ASN A CA 1
ATOM 547 C C . ASN A 1 71 ? 6.898 20.438 11.836 1 94.94 71 ASN A C 1
ATOM 549 O O . ASN A 1 71 ? 7.164 21.625 11.664 1 94.94 71 ASN A O 1
ATOM 553 N N . MET A 1 72 ? 6.66 19.609 10.844 1 96 72 MET A N 1
ATOM 554 C CA . MET A 1 72 ? 6.762 20.047 9.461 1 96 72 MET A CA 1
ATOM 555 C C . MET A 1 72 ? 5.426 20.594 8.961 1 96 72 MET A C 1
ATOM 557 O O . MET A 1 72 ? 5.371 21.297 7.953 1 96 72 MET A O 1
ATOM 561 N N . VAL A 1 73 ? 4.371 20.203 9.531 1 96.75 73 VAL A N 1
ATOM 562 C CA . VAL A 1 73 ? 3.035 20.625 9.117 1 96.75 73 VAL A CA 1
ATOM 563 C C . VAL A 1 73 ? 2.658 21.906 9.852 1 96.75 73 VAL A C 1
ATOM 565 O O . VAL A 1 73 ? 2.719 21.984 11.078 1 96.75 73 VAL A O 1
ATOM 568 N N . PRO A 1 74 ? 2.271 22.984 9.117 1 95.31 74 PRO A N 1
ATOM 569 C CA . PRO A 1 74 ? 1.813 24.188 9.812 1 95.31 74 PRO A CA 1
ATOM 570 C C . PRO A 1 74 ? 0.726 23.891 10.844 1 95.31 74 PRO A C 1
ATOM 572 O O . PRO A 1 74 ? -0.148 23.062 10.609 1 95.31 74 PRO A O 1
ATOM 575 N N . SER A 1 75 ? 0.76 24.594 11.945 1 89.62 75 SER A N 1
ATOM 576 C CA . SER A 1 75 ? -0.081 24.312 13.102 1 89.62 75 SER A CA 1
ATOM 577 C C . SER A 1 75 ? -1.561 24.359 12.742 1 89.62 75 SER A C 1
ATOM 579 O O . SER A 1 75 ? -2.369 23.625 13.297 1 89.62 75 SER A O 1
ATOM 581 N N . SER A 1 76 ? -1.864 25.109 11.828 1 90.31 76 SER A N 1
ATOM 582 C CA . SER A 1 76 ? -3.271 25.312 11.492 1 90.31 76 SER A CA 1
ATOM 583 C C . SER A 1 76 ? -3.693 24.391 10.344 1 90.31 76 SER A C 1
ATOM 585 O O . SER A 1 76 ? -4.824 24.469 9.859 1 90.31 76 SER A O 1
ATOM 587 N N . SER A 1 77 ? -2.77 23.516 9.961 1 95.06 77 SER A N 1
ATOM 588 C CA . SER A 1 77 ? -3.061 22.656 8.82 1 95.06 77 SER A CA 1
ATOM 589 C C . SER A 1 77 ? -3.094 21.188 9.219 1 95.06 77 SER A C 1
ATOM 591 O O . SER A 1 77 ? -2.41 20.781 10.156 1 95.06 77 SER A O 1
ATOM 593 N N . ARG A 1 78 ? -3.967 20.438 8.586 1 97.06 78 ARG A N 1
ATOM 594 C CA . ARG A 1 78 ? -3.943 18.984 8.617 1 97.06 78 ARG A CA 1
ATOM 595 C C . ARG A 1 78 ? -3.41 18.422 7.301 1 97.06 78 ARG A C 1
ATOM 597 O O . ARG A 1 78 ? -3.375 19.125 6.289 1 97.06 78 ARG A O 1
ATOM 604 N N . CYS A 1 79 ? -2.947 17.188 7.359 1 97.94 79 CYS A N 1
ATOM 605 C CA . CYS A 1 79 ? -2.508 16.656 6.074 1 97.94 79 CYS A CA 1
ATOM 606 C C . CYS A 1 79 ? -2.631 15.133 6.035 1 97.94 79 CYS A C 1
ATOM 608 O O . CYS A 1 79 ? -2.693 14.484 7.078 1 97.94 79 CYS A O 1
ATOM 610 N N . TRP A 1 80 ? -2.689 14.656 4.777 1 98.94 80 TRP A N 1
ATOM 611 C CA . TRP A 1 80 ? -2.705 13.219 4.508 1 98.94 80 TRP A CA 1
ATOM 612 C C . TRP A 1 80 ? -1.348 12.594 4.816 1 98.94 80 TRP A C 1
ATOM 614 O O . TRP A 1 80 ? -0.305 13.172 4.508 1 98.94 80 TRP A O 1
ATOM 624 N N . ILE A 1 81 ? -1.363 11.43 5.445 1 98.94 81 ILE A N 1
ATOM 625 C CA . ILE A 1 81 ? -0.239 10.5 5.422 1 98.94 81 ILE A CA 1
ATOM 626 C C . ILE A 1 81 ? -0.705 9.141 4.91 1 98.94 81 ILE A C 1
ATOM 628 O O . ILE A 1 81 ? -1.854 8.984 4.488 1 98.94 81 ILE A O 1
ATOM 632 N N . GLY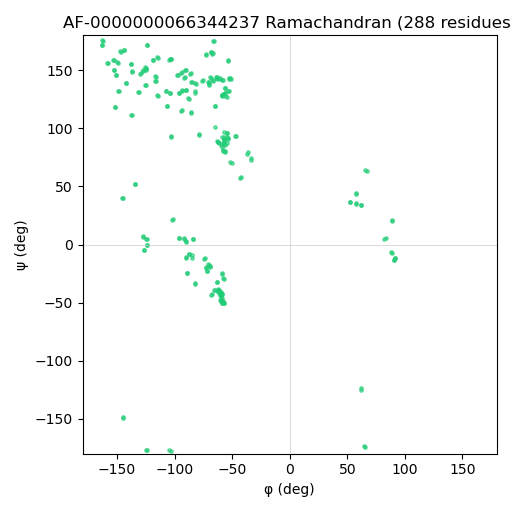 A 1 82 ? 0.143 8.172 4.883 1 98.94 82 GLY A N 1
ATOM 633 C CA . GLY A 1 82 ? -0.027 7.023 4.008 1 98.94 82 GLY A CA 1
ATOM 634 C C . GLY A 1 82 ? -0.938 5.961 4.594 1 98.94 82 GLY A C 1
ATOM 635 O O . GLY A 1 82 ? -1.088 4.883 4.016 1 98.94 82 GLY A O 1
ATOM 636 N N . GLY A 1 83 ? -1.552 6.137 5.699 1 98.94 83 GLY A N 1
ATOM 637 C CA . GLY A 1 83 ? -2.404 5.137 6.324 1 98.94 83 GLY A CA 1
ATOM 638 C C . GLY A 1 83 ? -3.756 5 5.648 1 98.94 83 GLY A C 1
ATOM 639 O O . GLY A 1 83 ? -4.355 5.996 5.246 1 98.94 83 GLY A O 1
ATOM 640 N N . HIS A 1 84 ? -4.211 3.766 5.555 1 98.94 84 HIS A N 1
ATOM 641 C CA . HIS A 1 84 ? -5.52 3.492 4.969 1 98.94 84 HIS A CA 1
ATOM 642 C C . HIS A 1 84 ? -6.055 2.141 5.426 1 98.94 84 HIS A C 1
ATOM 644 O O . HIS A 1 84 ? -5.285 1.26 5.812 1 98.94 84 HIS A O 1
ATOM 650 N N . ASP A 1 85 ? -7.363 1.966 5.398 1 98.81 85 ASP A N 1
ATOM 651 C CA . ASP A 1 85 ? -7.945 0.674 5.75 1 98.81 85 ASP A CA 1
ATOM 652 C C . ASP A 1 85 ? -9.188 0.384 4.91 1 98.81 85 ASP A C 1
ATOM 654 O O . ASP A 1 85 ? -10.156 -0.184 5.406 1 98.81 85 ASP A O 1
ATOM 658 N N . GLY A 1 86 ? -9.117 0.728 3.627 1 98.44 86 GLY A N 1
ATOM 659 C CA . GLY A 1 86 ? -10.258 0.624 2.736 1 98.44 86 GLY A CA 1
ATOM 660 C C . GLY A 1 86 ? -10.609 -0.809 2.381 1 98.44 86 GLY A C 1
ATOM 661 O O . GLY A 1 86 ? -11.734 -1.093 1.956 1 98.44 86 GLY A O 1
ATOM 662 N N . GLU A 1 87 ? -9.648 -1.728 2.492 1 98.44 87 GLU A N 1
ATOM 663 C CA . GLU A 1 87 ? -9.883 -3.111 2.092 1 98.44 87 GLU A CA 1
ATOM 664 C C . GLU A 1 87 ? -10.586 -3.895 3.193 1 98.44 87 GLU A C 1
ATOM 666 O O . GLU A 1 87 ? -11.344 -4.824 2.914 1 98.44 87 GLU A O 1
ATOM 671 N N . GLN A 1 88 ? -10.266 -3.547 4.379 1 98.38 88 GLN A N 1
ATOM 672 C CA . GLN A 1 88 ? -10.922 -4.094 5.562 1 98.38 88 GLN A CA 1
ATOM 673 C C . GLN A 1 88 ? -10.898 -3.096 6.715 1 98.38 88 GLN A C 1
ATOM 675 O O . GLN A 1 88 ? -9.828 -2.77 7.238 1 98.38 88 GLN A O 1
ATOM 680 N N . GLU A 1 89 ? -12.094 -2.727 7.117 1 98.06 89 GLU A N 1
ATOM 681 C CA . GLU A 1 89 ? -12.195 -1.736 8.18 1 98.06 89 GLU A CA 1
ATOM 682 C C . GLU A 1 89 ? -11.445 -2.188 9.43 1 98.06 89 GLU A C 1
ATOM 684 O O . GLU A 1 89 ? -11.586 -3.33 9.867 1 98.06 89 GLU A O 1
ATOM 689 N N . GLY A 1 90 ? -10.602 -1.287 9.969 1 98.25 90 GLY A N 1
ATOM 690 C CA . GLY A 1 90 ? -9.859 -1.555 11.195 1 98.25 90 GLY A CA 1
ATOM 691 C C . GLY A 1 90 ? -8.5 -2.174 10.938 1 98.25 90 GLY A C 1
ATOM 692 O O . GLY A 1 90 ? -7.652 -2.215 11.828 1 98.25 90 GLY A O 1
ATOM 693 N N . GLN A 1 91 ? -8.25 -2.633 9.734 1 98.75 91 GLN A N 1
ATOM 694 C CA . GLN A 1 91 ? -6.961 -3.207 9.367 1 98.75 91 GLN A CA 1
ATOM 695 C C . GLN A 1 91 ? -6.137 -2.223 8.539 1 98.75 91 GLN A C 1
ATOM 697 O O . GLN A 1 91 ? -6.234 -2.201 7.312 1 98.75 91 GLN A O 1
ATOM 702 N N . TRP A 1 92 ? -5.312 -1.477 9.289 1 98.88 92 TRP A N 1
ATOM 703 C CA . TRP A 1 92 ? -4.605 -0.354 8.68 1 98.88 92 TRP A CA 1
ATOM 704 C C . TRP A 1 92 ? -3.312 -0.818 8.016 1 98.88 92 TRP A C 1
ATOM 706 O O . TRP A 1 92 ? -2.602 -1.668 8.555 1 98.88 92 TRP A O 1
ATOM 716 N N . LEU A 1 93 ? -3.029 -0.26 6.863 1 98.94 93 LEU A N 1
ATOM 717 C CA . LEU A 1 93 ? -1.796 -0.454 6.105 1 98.94 93 LEU A CA 1
ATOM 718 C C . LEU A 1 93 ? -1.132 0.883 5.797 1 98.94 93 LEU A C 1
ATOM 720 O O . LEU A 1 93 ? -1.798 1.921 5.773 1 98.94 93 LEU A O 1
ATOM 724 N N . TRP A 1 94 ? 0.182 0.85 5.66 1 98.94 94 TRP A N 1
ATOM 725 C CA . TRP A 1 94 ? 0.921 1.966 5.078 1 98.94 94 TRP A CA 1
ATOM 726 C C . TRP A 1 94 ? 1.06 1.8 3.568 1 98.94 94 TRP A C 1
ATOM 728 O O . TRP A 1 94 ? 1.318 0.698 3.08 1 98.94 94 TRP A O 1
ATOM 738 N N . THR A 1 95 ? 0.999 2.908 2.824 1 98.94 95 THR A N 1
ATOM 739 C CA . THR A 1 95 ? 1.076 2.844 1.368 1 98.94 95 THR A CA 1
ATOM 740 C C . THR A 1 95 ? 2.484 2.467 0.919 1 98.94 95 THR A C 1
ATOM 742 O O . THR A 1 95 ? 2.689 2.064 -0.229 1 98.94 95 THR A O 1
ATOM 745 N N . ASP A 1 96 ? 3.482 2.607 1.847 1 98.75 96 ASP A N 1
ATOM 746 C CA . ASP A 1 96 ? 4.852 2.307 1.442 1 98.75 96 ASP A CA 1
ATOM 747 C C . ASP A 1 96 ? 5.191 0.839 1.697 1 98.75 96 ASP A C 1
ATOM 749 O O . ASP A 1 96 ? 6.332 0.416 1.498 1 98.75 96 ASP A O 1
ATOM 753 N N . GLY A 1 97 ? 4.262 0.069 2.148 1 98.69 97 GLY A N 1
ATOM 754 C CA . GLY A 1 97 ? 4.422 -1.369 2.289 1 98.69 97 GLY A CA 1
ATOM 755 C C . GLY A 1 97 ? 5.02 -1.777 3.621 1 98.69 97 GLY A C 1
ATOM 756 O O . GLY A 1 97 ? 5.102 -2.967 3.934 1 98.69 97 GLY A O 1
ATOM 757 N N . SER A 1 98 ? 5.426 -0.794 4.379 1 98.56 98 SER A N 1
ATOM 758 C CA . SER A 1 98 ? 5.988 -1.122 5.684 1 98.56 98 SER A CA 1
ATOM 759 C C . SER A 1 98 ? 4.906 -1.574 6.656 1 98.56 98 SER A C 1
ATOM 761 O O . SER A 1 98 ? 3.713 -1.392 6.395 1 98.56 98 SER A O 1
ATOM 763 N N . MET A 1 99 ? 5.312 -2.195 7.707 1 98.31 99 MET A N 1
ATOM 764 C CA . MET A 1 99 ? 4.379 -2.719 8.695 1 98.31 99 MET A CA 1
ATOM 765 C C . MET A 1 99 ? 3.713 -1.585 9.469 1 98.31 99 MET A C 1
ATOM 767 O O . MET A 1 99 ? 4.367 -0.601 9.82 1 98.31 99 MET A O 1
ATOM 771 N N . PHE A 1 100 ? 2.445 -1.717 9.734 1 98.69 100 PHE A N 1
ATOM 772 C CA . PHE A 1 100 ? 1.732 -0.789 10.602 1 98.69 100 PHE A CA 1
ATOM 773 C C . PHE A 1 100 ? 2.012 -1.095 12.07 1 98.69 100 PHE A C 1
ATOM 775 O O . PHE A 1 100 ? 1.336 -1.929 12.672 1 98.69 100 PHE A O 1
ATOM 782 N N . ASP A 1 101 ? 3.025 -0.397 12.664 1 98.31 101 ASP A N 1
ATOM 783 C CA . ASP A 1 101 ? 3.557 -0.825 13.953 1 98.31 101 ASP A CA 1
ATOM 784 C C . ASP A 1 101 ? 3.551 0.325 14.961 1 98.31 101 ASP A C 1
ATOM 786 O O . ASP A 1 101 ? 4.105 0.203 16.062 1 98.31 101 ASP A O 1
ATOM 790 N N . TYR A 1 102 ? 2.965 1.428 14.602 1 98.5 102 TYR A N 1
ATOM 791 C CA . TYR A 1 102 ? 2.824 2.604 15.453 1 98.5 102 TYR A CA 1
ATOM 792 C C . TYR A 1 102 ? 1.573 3.395 15.086 1 98.5 102 TYR A C 1
ATOM 794 O O . TYR A 1 102 ? 1.174 3.432 13.922 1 98.5 102 TYR A O 1
ATOM 802 N N . ASN A 1 103 ? 0.946 3.979 16.031 1 98 103 ASN A N 1
ATOM 803 C CA . ASN A 1 103 ? -0.143 4.914 15.766 1 98 103 ASN A CA 1
ATOM 804 C C . ASN A 1 103 ? -0.233 5.988 16.844 1 98 103 ASN A C 1
ATOM 806 O O . ASN A 1 103 ? 0.358 5.852 17.922 1 98 103 ASN A O 1
ATOM 810 N N . ASN A 1 104 ? -0.792 7.078 16.531 1 98.38 104 ASN A N 1
ATOM 811 C CA . ASN A 1 104 ? -1.062 8.195 17.422 1 98.38 104 ASN A CA 1
ATOM 812 C C . ASN A 1 104 ? -2.477 8.734 17.234 1 98.38 104 ASN A C 1
ATOM 814 O O . ASN A 1 104 ? -2.666 9.938 17.047 1 98.38 104 ASN A O 1
ATOM 818 N N . TRP A 1 105 ? -3.41 7.84 17.297 1 98.62 105 TRP A N 1
ATOM 819 C CA . TRP A 1 105 ? -4.812 8.188 17.094 1 98.62 105 TRP A CA 1
ATOM 820 C C . TRP A 1 105 ? -5.301 9.148 18.172 1 98.62 105 TRP A C 1
ATOM 822 O O . TRP A 1 105 ? -4.941 9 19.344 1 98.62 105 TRP A O 1
ATOM 832 N N . CYS A 1 106 ? -6.168 10.102 17.797 1 97.88 106 CYS A N 1
ATOM 833 C CA . CYS A 1 106 ? -6.891 10.875 18.797 1 97.88 106 CYS A CA 1
ATOM 834 C C . CYS A 1 106 ? -7.863 10 19.578 1 97.88 106 CYS A C 1
ATOM 836 O O . CYS A 1 106 ? -8.242 8.922 19.109 1 97.88 106 CYS A O 1
ATOM 838 N N . SER A 1 107 ? -8.242 10.625 20.656 1 95.12 107 SER A N 1
ATOM 839 C CA . SER A 1 107 ? -9.281 9.938 21.406 1 95.12 107 SER A CA 1
ATOM 840 C C . SER A 1 107 ? -10.531 9.719 20.562 1 95.12 107 SER A C 1
ATOM 842 O O . SER A 1 107 ? -10.961 10.625 19.844 1 95.12 107 SER A O 1
ATOM 844 N N . ASP A 1 108 ? -11.086 8.547 20.438 1 95.62 108 ASP A N 1
ATOM 845 C CA . ASP A 1 108 ? -12.312 8.164 19.75 1 95.62 108 ASP A CA 1
ATOM 846 C C . ASP A 1 108 ? -12.062 7.945 18.266 1 95.62 108 ASP A C 1
ATOM 848 O O . ASP A 1 108 ? -13 7.859 17.469 1 95.62 108 ASP A O 1
ATOM 852 N N . GLU A 1 109 ? -10.766 8.031 17.953 1 97.75 109 GLU A N 1
ATOM 853 C CA . GLU A 1 109 ? -10.391 7.746 16.578 1 97.75 109 GLU A CA 1
ATOM 854 C C . GLU A 1 109 ? -9.516 6.504 16.484 1 97.75 109 GLU A C 1
ATOM 856 O O . GLU A 1 109 ? -8.844 6.137 17.453 1 97.75 109 GLU A O 1
ATOM 861 N N . PRO A 1 110 ? -9.391 5.895 15.336 1 98.38 110 PRO A N 1
ATOM 862 C CA . PRO A 1 110 ? -10.289 6.051 14.195 1 98.38 110 PRO A CA 1
ATOM 863 C C . PRO A 1 110 ? -11.711 5.574 14.492 1 98.38 110 PRO A C 1
ATOM 865 O O . PRO A 1 110 ? -11.898 4.57 15.18 1 98.38 110 PRO A O 1
ATOM 868 N N . ASN A 1 111 ? -12.789 6.223 13.953 1 98.44 111 ASN A N 1
ATOM 869 C CA . ASN A 1 111 ? -14.156 5.863 14.297 1 98.44 111 ASN A CA 1
ATOM 870 C C . ASN A 1 111 ? -14.977 5.516 13.055 1 98.44 111 ASN A C 1
ATOM 872 O O . ASN A 1 111 ? -16.141 5.129 13.164 1 98.44 111 ASN A O 1
ATOM 876 N N . ASN A 1 112 ? -14.352 5.605 11.867 1 98.44 112 ASN A N 1
ATOM 877 C CA . ASN A 1 112 ? -14.984 5.25 10.594 1 98.44 112 ASN A CA 1
ATOM 878 C C . ASN A 1 112 ? -16.328 5.961 10.422 1 98.44 112 ASN A C 1
ATOM 880 O O . ASN A 1 112 ? -17.297 5.359 9.945 1 98.44 112 ASN A O 1
ATOM 884 N N . GLN A 1 113 ? -16.406 7.191 10.883 1 96.5 113 GLN A N 1
ATOM 885 C CA . GLN A 1 113 ? -17.641 7.949 10.68 1 96.5 113 GLN A CA 1
ATOM 886 C C . GLN A 1 113 ? -17.891 8.203 9.203 1 96.5 113 GLN A C 1
ATOM 888 O O . GLN A 1 113 ? -17.078 8.828 8.523 1 96.5 113 GLN A O 1
ATOM 893 N N . ARG A 1 114 ? -19 7.703 8.672 1 94.38 114 ARG A N 1
ATOM 894 C CA . ARG A 1 114 ? -19.406 7.844 7.277 1 94.38 114 ARG A CA 1
ATOM 895 C C . ARG A 1 114 ? -18.328 7.285 6.344 1 94.38 114 ARG A C 1
ATOM 897 O O . ARG A 1 114 ? -17.906 7.961 5.402 1 94.38 114 ARG A O 1
ATOM 904 N N . SER A 1 115 ? -17.75 6.172 6.617 1 95.44 115 SER A N 1
ATOM 905 C CA . SER A 1 115 ? -16.828 5.426 5.781 1 95.44 115 SER A CA 1
ATOM 906 C C . SER A 1 115 ? -15.516 6.191 5.594 1 95.44 115 SER A C 1
ATOM 908 O O . SER A 1 115 ? -15.141 6.523 4.469 1 95.44 115 SER A O 1
ATOM 910 N N . GLU A 1 116 ? -14.812 6.41 6.676 1 98.56 116 GLU A N 1
ATOM 911 C CA . GLU A 1 116 ? -13.492 7.039 6.695 1 98.56 116 GLU A CA 1
ATOM 912 C C . GLU A 1 116 ? -12.383 5.996 6.66 1 98.56 116 GLU A C 1
ATOM 914 O O . GLU A 1 116 ? -12.219 5.223 7.609 1 98.56 116 GLU A O 1
ATOM 919 N N . ASN A 1 117 ? -11.602 6.031 5.535 1 98.81 117 ASN A N 1
ATOM 920 C CA . ASN A 1 117 ? -10.641 4.953 5.359 1 98.81 117 ASN A CA 1
ATOM 921 C C . ASN A 1 117 ? -9.227 5.492 5.164 1 98.81 117 ASN A C 1
ATOM 923 O O . ASN A 1 117 ? -8.297 4.727 4.895 1 98.81 117 ASN A O 1
ATOM 927 N N . CYS A 1 118 ? -9.07 6.773 5.277 1 98.94 118 CYS A N 1
ATOM 928 C CA . CYS A 1 118 ? -7.77 7.371 5.004 1 98.94 118 CYS A CA 1
ATOM 929 C C . CYS A 1 118 ? -7.289 8.195 6.191 1 98.94 118 CYS A C 1
ATOM 931 O O . CYS A 1 118 ? -8.102 8.758 6.934 1 98.94 118 CYS A O 1
ATOM 933 N N . MET A 1 119 ? -6.016 8.289 6.355 1 98.94 119 MET A N 1
ATOM 934 C CA . MET A 1 119 ? -5.43 8.789 7.598 1 98.94 119 MET A CA 1
ATOM 935 C C . MET A 1 119 ? -4.918 10.211 7.422 1 98.94 119 MET A C 1
ATOM 937 O O . MET A 1 119 ? -4.25 10.516 6.434 1 98.94 119 MET A O 1
ATOM 941 N N . GLU A 1 120 ? -5.285 11.062 8.305 1 98.81 120 GLU A N 1
ATOM 942 C CA . GLU A 1 120 ? -4.719 12.398 8.406 1 98.81 120 GLU A CA 1
ATOM 943 C C . GLU A 1 120 ? -4.031 12.609 9.75 1 98.81 120 GLU A C 1
ATOM 945 O O . GLU A 1 120 ? -4.352 11.93 10.734 1 98.81 120 GLU A O 1
ATOM 950 N N . ILE A 1 121 ? -3.127 13.57 9.805 1 98.44 121 ILE A N 1
ATOM 951 C CA . ILE A 1 121 ? -2.467 13.945 11.055 1 98.44 121 ILE A CA 1
ATOM 952 C C . ILE A 1 121 ? -2.678 15.438 11.32 1 98.44 121 ILE A C 1
ATOM 954 O O . ILE A 1 121 ? -3.211 16.156 10.469 1 98.44 121 ILE A O 1
ATOM 958 N N . ASN A 1 122 ? -2.248 15.812 12.531 1 97.31 122 ASN A N 1
ATOM 959 C CA . ASN A 1 122 ? -2.379 17.188 13.008 1 97.31 122 ASN A CA 1
ATOM 960 C C . ASN A 1 122 ? -3.842 17.609 13.086 1 97.31 122 ASN A C 1
ATOM 962 O O . ASN A 1 122 ? -4.18 18.75 12.742 1 97.31 122 ASN A O 1
ATOM 966 N N . TRP A 1 123 ? -4.598 16.609 13.422 1 93.62 123 TRP A N 1
ATOM 967 C CA . TRP A 1 123 ? -6.035 16.812 13.57 1 93.62 123 TRP A CA 1
ATOM 968 C C . TRP A 1 123 ? -6.363 17.391 14.945 1 93.62 123 TRP A C 1
ATOM 970 O O . TRP A 1 123 ? -5.789 16.969 15.953 1 93.62 123 TRP A O 1
ATOM 980 N N . THR A 1 124 ? -7.125 18.422 15.047 1 89.62 124 THR A N 1
ATOM 981 C CA . THR A 1 124 ? -7.543 19.141 16.25 1 89.62 124 THR A CA 1
ATOM 982 C C . THR A 1 124 ? -6.352 19.797 16.938 1 89.62 124 THR A C 1
ATOM 984 O O . THR A 1 124 ? -5.25 19.828 16.375 1 89.62 124 THR A O 1
ATOM 987 N N . SER A 1 125 ? -6.551 20.344 18.062 1 89.06 125 SER A N 1
ATOM 988 C CA . SER A 1 125 ? -5.512 21.016 18.828 1 89.06 125 SER A CA 1
ATOM 989 C C . SER A 1 125 ? -4.555 20.016 19.469 1 89.06 125 SER A C 1
ATOM 991 O O . SER A 1 125 ? -3.455 20.391 19.891 1 89.06 125 SER A O 1
ATOM 993 N N . ASN A 1 126 ? -4.875 18.75 19.484 1 88 126 ASN A N 1
ATOM 994 C CA . ASN A 1 126 ? -4.043 17.703 20.062 1 88 126 ASN A CA 1
ATOM 995 C C . ASN A 1 126 ? -3.031 17.156 19.047 1 88 126 ASN A C 1
ATOM 997 O O . ASN A 1 126 ? -2.18 16.344 19.406 1 88 126 ASN A O 1
ATOM 1001 N N . HIS A 1 127 ? -3.123 17.531 17.828 1 92.12 127 HIS A N 1
ATOM 1002 C CA . HIS A 1 127 ? -2.17 17.203 16.766 1 92.12 127 HIS A CA 1
ATOM 1003 C C . HIS A 1 127 ? -2.033 15.695 16.609 1 92.12 127 HIS A C 1
ATOM 1005 O O . HIS A 1 127 ? -0.93 15.18 16.391 1 92.12 127 HIS A O 1
ATOM 1011 N N . CYS A 1 128 ? -3.137 14.977 16.812 1 96.5 128 CYS A N 1
ATOM 1012 C CA . CYS A 1 128 ? -3.164 13.516 16.75 1 96.5 128 CYS A CA 1
ATOM 1013 C C . CYS A 1 128 ? -3.787 13.039 15.445 1 96.5 128 CYS A C 1
ATOM 1015 O O . CYS A 1 128 ? -4 13.828 14.523 1 96.5 128 CYS A O 1
ATOM 1017 N N . TRP A 1 129 ? -3.936 11.734 15.258 1 98.75 129 TRP A N 1
ATOM 1018 C CA . TRP A 1 129 ? -4.359 11.148 13.992 1 98.75 129 TRP A CA 1
ATOM 1019 C C . TRP A 1 129 ? -5.875 11.008 13.938 1 98.75 129 TRP A C 1
ATOM 1021 O O . TRP A 1 129 ? -6.531 10.891 14.969 1 98.75 129 TRP A O 1
ATOM 1031 N N . ASN A 1 130 ? -6.398 11.078 12.781 1 98.56 130 ASN A N 1
ATOM 1032 C CA . ASN A 1 130 ? -7.824 10.906 12.508 1 98.56 130 ASN A CA 1
ATOM 1033 C C . ASN A 1 130 ? -8.055 10.156 11.195 1 98.56 130 ASN A C 1
ATOM 1035 O O . ASN A 1 130 ? -7.324 10.359 10.227 1 98.56 130 ASN A O 1
ATOM 1039 N N . ASP A 1 131 ? -9.039 9.234 11.18 1 98.81 131 ASP A N 1
ATOM 1040 C CA . ASP A 1 131 ? -9.492 8.727 9.891 1 98.81 131 ASP A CA 1
ATOM 1041 C C . ASP A 1 131 ? -10.492 9.68 9.25 1 98.81 131 ASP A C 1
ATOM 1043 O O . ASP A 1 131 ? -11.336 10.266 9.938 1 98.81 131 ASP A O 1
ATOM 1047 N N . GLN A 1 132 ? -10.359 9.852 8.031 1 98.69 132 GLN A N 1
ATOM 1048 C CA . GLN A 1 132 ? -11.156 10.805 7.266 1 98.69 132 GLN A CA 1
ATOM 1049 C C . GLN A 1 132 ? -11.586 10.211 5.93 1 98.69 132 GLN A C 1
ATOM 1051 O O . GLN A 1 132 ? -11.008 9.227 5.465 1 98.69 132 GLN A O 1
ATOM 1056 N N . GLY A 1 133 ? -12.711 10.719 5.34 1 98.81 133 GLY A N 1
ATOM 1057 C CA . GLY A 1 133 ? -13.094 10.305 4 1 98.81 133 GLY A CA 1
ATOM 1058 C C . GLY A 1 133 ? -12.008 10.539 2.971 1 98.81 133 GLY A C 1
ATOM 1059 O O . GLY A 1 133 ? -11.438 11.625 2.893 1 98.81 133 GLY A O 1
ATOM 1060 N N . CYS A 1 134 ? -11.758 9.602 2.146 1 98.88 134 CYS A N 1
ATOM 1061 C CA . CYS A 1 134 ? -10.586 9.602 1.273 1 98.88 134 CYS A CA 1
ATOM 1062 C C . CYS A 1 134 ? -10.703 10.688 0.206 1 98.88 134 CYS A C 1
ATOM 1064 O O . CYS A 1 134 ? -9.703 11.07 -0.406 1 98.88 134 CYS A O 1
ATOM 1066 N N . SER A 1 135 ? -11.844 11.156 -0.029 1 98.75 135 SER A N 1
ATOM 1067 C CA . SER A 1 135 ? -12.062 12.125 -1.098 1 98.75 135 SER A CA 1
ATOM 1068 C C . SER A 1 135 ? -11.898 13.555 -0.59 1 98.75 135 SER A C 1
ATOM 1070 O O . SER A 1 135 ? -11.922 14.508 -1.375 1 98.75 135 SER A O 1
ATOM 1072 N N . THR A 1 136 ? -11.82 13.711 0.77 1 98.69 136 THR A N 1
ATOM 1073 C CA . THR A 1 136 ? -11.602 15.047 1.321 1 98.69 136 THR A CA 1
ATOM 1074 C C . THR A 1 136 ? -10.297 15.641 0.787 1 98.69 136 THR A C 1
ATO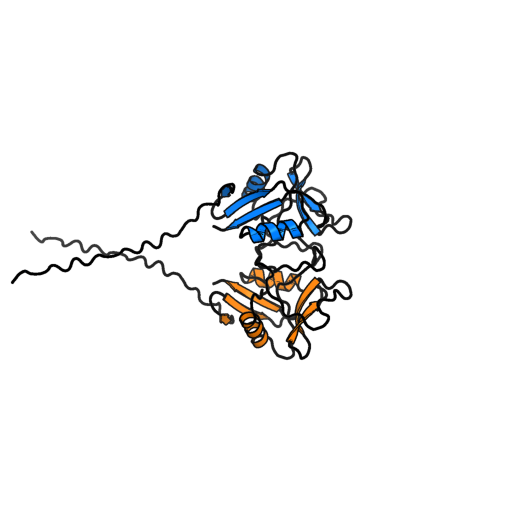M 1076 O O . THR A 1 136 ? -9.32 14.93 0.576 1 98.69 136 THR A O 1
ATOM 1079 N N . SER A 1 137 ? -10.312 16.938 0.5 1 98.75 137 SER A N 1
ATOM 1080 C CA . SER A 1 137 ? -9.117 17.578 -0.013 1 98.75 137 SER A CA 1
ATOM 1081 C C . SER A 1 137 ? -8.328 18.266 1.106 1 98.75 137 SER A C 1
ATOM 1083 O O . SER A 1 137 ? -8.898 18.984 1.926 1 98.75 137 SER A O 1
ATOM 1085 N N . MET A 1 138 ? -7.02 18.047 1.232 1 98.62 138 MET A N 1
ATOM 1086 C CA . MET A 1 138 ? -6.105 18.703 2.152 1 98.62 138 MET A CA 1
ATOM 1087 C C . MET A 1 138 ? -4.656 18.516 1.724 1 98.62 138 MET A C 1
ATOM 1089 O O . MET A 1 138 ? -4.391 17.891 0.689 1 98.62 138 MET A O 1
ATOM 1093 N N . GLY A 1 139 ? -3.73 19.141 2.418 1 98.69 139 GLY A N 1
ATOM 1094 C CA . GLY A 1 139 ? -2.318 18.938 2.141 1 98.69 139 GLY A CA 1
ATOM 1095 C C . GLY A 1 139 ? -1.847 17.531 2.451 1 98.69 139 GLY A C 1
ATOM 1096 O O . GLY A 1 139 ? -2.609 16.719 2.979 1 98.69 139 GLY A O 1
ATOM 1097 N N . PHE A 1 140 ? -0.584 17.281 2.115 1 98.94 140 PHE A N 1
ATOM 1098 C CA . PHE A 1 140 ? -0.099 15.914 2.268 1 98.94 140 PHE A CA 1
ATOM 1099 C C . PHE A 1 140 ? 1.406 15.898 2.506 1 98.94 140 PHE A C 1
ATOM 1101 O O . PHE A 1 140 ? 2.113 16.828 2.111 1 98.94 140 PHE A O 1
ATOM 1108 N N . MET A 1 141 ? 1.85 14.898 3.223 1 98.94 141 MET A N 1
ATOM 1109 C CA . MET A 1 141 ? 3.256 14.68 3.551 1 98.94 141 MET A CA 1
ATOM 1110 C C . MET A 1 141 ? 3.826 13.516 2.746 1 98.94 141 MET A C 1
ATOM 1112 O O . MET A 1 141 ? 3.314 12.398 2.816 1 98.94 141 MET A O 1
ATOM 1116 N N . CYS A 1 142 ? 4.848 13.773 1.92 1 98.94 142 CYS A N 1
ATOM 1117 C CA . CYS A 1 142 ? 5.539 12.727 1.18 1 98.94 142 CYS A CA 1
ATOM 1118 C C . CYS A 1 142 ? 6.812 12.297 1.901 1 98.94 142 CYS A C 1
ATOM 1120 O O . CYS A 1 142 ? 7.473 13.117 2.543 1 98.94 142 CYS A O 1
ATOM 1122 N N . GLU A 1 143 ? 7.078 11.07 1.767 1 98.81 143 GLU A N 1
ATOM 1123 C CA . GLU A 1 143 ? 8.32 10.461 2.232 1 98.81 143 GLU A CA 1
ATOM 1124 C C . GLU A 1 143 ? 9.023 9.719 1.102 1 98.81 143 GLU A C 1
ATOM 1126 O O . GLU A 1 143 ? 8.383 9.023 0.31 1 98.81 143 GLU A O 1
ATOM 1131 N N . ARG A 1 144 ? 10.297 9.844 0.997 1 97.38 144 ARG A N 1
ATOM 1132 C CA . ARG A 1 144 ? 11.102 9.039 0.081 1 97.38 144 ARG A CA 1
ATOM 1133 C C . ARG A 1 144 ? 12.391 8.57 0.75 1 97.38 144 ARG A C 1
ATOM 1135 O O . ARG A 1 144 ? 12.914 9.242 1.642 1 97.38 144 ARG A O 1
ATOM 1142 N N . LYS A 1 145 ? 12.867 7.453 0.375 1 93.25 145 LYS A N 1
ATOM 1143 C CA . LYS A 1 145 ? 14.109 6.895 0.911 1 93.25 145 LYS A CA 1
ATOM 1144 C C . LYS A 1 145 ? 15.32 7.422 0.15 1 93.25 145 LYS A C 1
ATOM 1146 O O . LYS A 1 145 ? 15.242 7.672 -1.055 1 93.25 145 LYS A O 1
ATOM 1151 N N . LEU A 1 146 ? 16.359 7.547 0.83 1 89 146 LEU A N 1
ATOM 1152 C CA . LEU A 1 146 ? 17.625 7.949 0.228 1 89 146 LEU A CA 1
ATOM 1153 C C . LEU A 1 146 ? 18.25 6.797 -0.557 1 89 146 LEU A C 1
ATOM 1155 O O . LEU A 1 146 ? 18.062 5.629 -0.205 1 89 146 LEU A O 1
ATOM 1159 N N . MET B 1 1 ? 71.312 -6.906 14.477 1 32.12 1 MET B N 1
ATOM 1160 C CA . MET B 1 1 ? 70.188 -5.984 14.375 1 32.12 1 MET B CA 1
ATOM 1161 C C . MET B 1 1 ? 69.188 -6.477 13.344 1 32.12 1 MET B C 1
ATOM 1163 O O . MET B 1 1 ? 69.438 -6.461 12.148 1 32.12 1 MET B O 1
ATOM 1167 N N . ALA B 1 2 ? 68.375 -7.535 13.711 1 42 2 ALA B N 1
ATOM 1168 C CA . ALA B 1 2 ? 67.375 -8.211 12.938 1 42 2 ALA B CA 1
ATOM 1169 C C . ALA B 1 2 ? 66.188 -7.246 12.594 1 42 2 ALA B C 1
ATOM 1171 O O . ALA B 1 2 ? 65.75 -6.52 13.461 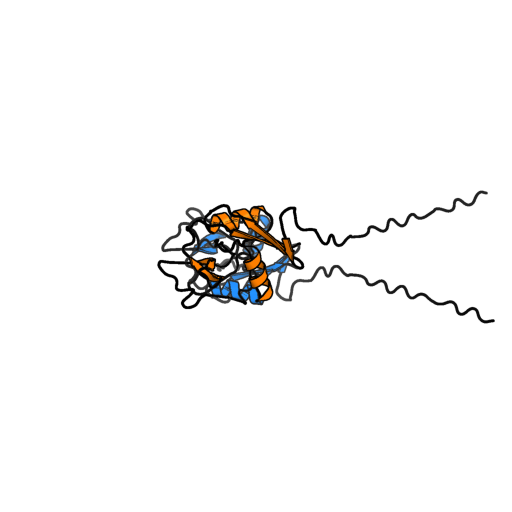1 42 2 ALA B O 1
ATOM 1172 N N . MET B 1 3 ? 66.125 -6.68 11.336 1 41.12 3 MET B N 1
ATOM 1173 C CA . MET B 1 3 ? 65.125 -5.82 10.789 1 41.12 3 MET B CA 1
ATOM 1174 C C . MET B 1 3 ? 63.75 -6.508 10.867 1 41.12 3 MET B C 1
ATOM 1176 O O . MET B 1 3 ? 63.562 -7.629 10.383 1 41.12 3 MET B O 1
ATOM 1180 N N . LEU B 1 4 ? 62.906 -6.258 11.867 1 45.5 4 LEU B N 1
ATOM 1181 C CA . LEU B 1 4 ? 61.5 -6.656 12.062 1 45.5 4 LEU B CA 1
ATOM 1182 C C . LEU B 1 4 ? 60.625 -6.164 10.914 1 45.5 4 LEU B C 1
ATOM 1184 O O . LEU B 1 4 ? 60.5 -4.957 10.719 1 45.5 4 LEU B O 1
ATOM 1188 N N . ARG B 1 5 ? 60.562 -6.863 9.734 1 48.91 5 ARG B N 1
ATOM 1189 C CA . ARG B 1 5 ? 59.625 -6.566 8.664 1 48.91 5 ARG B CA 1
ATOM 1190 C C . ARG B 1 5 ? 58.188 -6.617 9.172 1 48.91 5 ARG B C 1
ATOM 1192 O O . ARG B 1 5 ? 57.719 -7.66 9.633 1 48.91 5 ARG B O 1
ATOM 1199 N N . ASN B 1 6 ? 57.625 -5.531 9.656 1 48.78 6 ASN B N 1
ATOM 1200 C CA . ASN B 1 6 ? 56.219 -5.43 9.977 1 48.78 6 ASN B CA 1
ATOM 1201 C C . ASN B 1 6 ? 55.344 -5.801 8.781 1 48.78 6 ASN B C 1
ATOM 1203 O O . ASN B 1 6 ? 55.406 -5.168 7.73 1 48.78 6 ASN B O 1
ATOM 1207 N N . LEU B 1 7 ? 54.906 -7.039 8.602 1 50.62 7 LEU B N 1
ATOM 1208 C CA . LEU B 1 7 ? 53.906 -7.441 7.629 1 50.62 7 LEU B CA 1
ATOM 1209 C C . LEU B 1 7 ? 52.562 -6.75 7.914 1 50.62 7 LEU B C 1
ATOM 1211 O O . LEU B 1 7 ? 51.969 -6.953 8.977 1 50.62 7 LEU B O 1
ATOM 1215 N N . LEU B 1 8 ? 52.344 -5.559 7.359 1 51.09 8 LEU B N 1
ATOM 1216 C CA . LEU B 1 8 ? 51.031 -4.93 7.371 1 51.09 8 LEU B CA 1
ATOM 1217 C C . LEU B 1 8 ? 49.969 -5.832 6.727 1 51.09 8 LEU B C 1
ATOM 1219 O O . LEU B 1 8 ? 50.062 -6.121 5.527 1 51.09 8 LEU B O 1
ATOM 1223 N N . LEU B 1 9 ? 49.312 -6.668 7.539 1 49.75 9 LEU B N 1
ATOM 1224 C CA . LEU B 1 9 ? 48.125 -7.418 7.059 1 49.75 9 LEU B CA 1
ATOM 1225 C C . LEU B 1 9 ? 47 -6.473 6.652 1 49.75 9 LEU B C 1
ATOM 1227 O O . LEU B 1 9 ? 46.469 -5.762 7.492 1 49.75 9 LEU B O 1
ATOM 1231 N N . LEU B 1 10 ? 47 -6.035 5.402 1 50.62 10 LEU B N 1
ATOM 1232 C CA . LEU B 1 10 ? 45.844 -5.328 4.852 1 50.62 10 LEU B CA 1
ATOM 1233 C C . LEU B 1 10 ? 44.594 -6.188 4.934 1 50.62 10 LEU B C 1
ATOM 1235 O O . LEU B 1 10 ? 44.5 -7.215 4.262 1 50.62 10 LEU B O 1
ATOM 1239 N N . PHE B 1 11 ? 43.844 -6.148 6.094 1 49.72 11 PHE B N 1
ATOM 1240 C CA . PHE B 1 11 ? 42.5 -6.727 6.168 1 49.72 11 PHE B CA 1
ATOM 1241 C C . PHE B 1 11 ? 41.562 -6.094 5.133 1 49.72 11 PHE B C 1
ATOM 1243 O O . PHE B 1 11 ? 41.188 -4.926 5.262 1 49.72 11 PHE B O 1
ATOM 1250 N N . MET B 1 12 ? 41.625 -6.527 3.908 1 46.75 12 MET B N 1
ATOM 1251 C CA . MET B 1 12 ? 40.625 -6.137 2.93 1 46.75 12 MET B CA 1
ATOM 1252 C C . MET B 1 12 ? 39.219 -6.508 3.41 1 46.75 12 MET B C 1
ATOM 1254 O O . MET B 1 12 ? 38.906 -7.688 3.564 1 46.75 12 MET B O 1
ATOM 1258 N N . LEU B 1 13 ? 38.531 -5.711 4.191 1 46.25 13 LEU B N 1
ATOM 1259 C CA . LEU B 1 13 ? 37.125 -5.867 4.453 1 46.25 13 LEU B CA 1
ATOM 1260 C C . LEU B 1 13 ? 36.312 -5.879 3.15 1 46.25 13 LEU B C 1
ATOM 1262 O O . LEU B 1 13 ? 36.219 -4.852 2.482 1 46.25 13 LEU B O 1
ATOM 1266 N N . SER B 1 14 ? 36.25 -6.961 2.455 1 40.72 14 SER B N 1
ATOM 1267 C CA . SER B 1 14 ? 35.312 -7.074 1.339 1 40.72 14 SER B CA 1
ATOM 1268 C C . SER B 1 14 ? 33.906 -6.746 1.772 1 40.72 14 SER B C 1
ATOM 1270 O O . SER B 1 14 ? 33.344 -7.379 2.684 1 40.72 14 SER B O 1
ATOM 1272 N N . ILE B 1 15 ? 33.469 -5.574 1.688 1 44.81 15 ILE B N 1
ATOM 1273 C CA . ILE B 1 15 ? 32.031 -5.324 1.702 1 44.81 15 ILE B CA 1
ATOM 1274 C C . ILE B 1 15 ? 31.328 -6.223 0.678 1 44.81 15 ILE B C 1
ATOM 1276 O O . ILE B 1 15 ? 31.5 -6.039 -0.53 1 44.81 15 ILE B O 1
ATOM 1280 N N . GLY B 1 16 ? 31.25 -7.48 0.884 1 39.19 16 GLY B N 1
ATOM 1281 C CA . GLY B 1 16 ? 30.406 -8.25 -0.013 1 39.19 16 GLY B CA 1
ATOM 1282 C C . GLY B 1 16 ? 29.047 -7.621 -0.24 1 39.19 16 GLY B C 1
ATOM 1283 O O . GLY B 1 16 ? 28.375 -7.23 0.713 1 39.19 16 GLY B O 1
ATOM 1284 N N . ASN B 1 17 ? 28.891 -6.855 -1.244 1 45.06 17 ASN B N 1
ATOM 1285 C CA . ASN B 1 17 ? 27.5 -6.648 -1.652 1 45.06 17 ASN B CA 1
ATOM 1286 C C . ASN B 1 17 ? 26.656 -7.898 -1.422 1 45.06 17 ASN B C 1
ATOM 1288 O O . ASN B 1 17 ? 26.906 -8.938 -2.037 1 45.06 17 ASN B O 1
ATOM 1292 N N . ALA B 1 18 ? 26.328 -8.258 -0.277 1 45.25 18 ALA B N 1
ATOM 1293 C CA . ALA B 1 18 ? 25.547 -9.477 -0.059 1 45.25 18 ALA B CA 1
ATOM 1294 C C . ALA B 1 18 ? 24.438 -9.602 -1.094 1 45.25 18 ALA B C 1
ATOM 1296 O O . ALA B 1 18 ? 23.438 -8.891 -1.029 1 45.25 18 ALA B O 1
ATOM 1297 N N . SER B 1 19 ? 24.688 -9.633 -2.344 1 56.22 19 SER B N 1
ATOM 1298 C CA . SER B 1 19 ? 23.609 -10.133 -3.193 1 56.22 19 SER B CA 1
ATOM 1299 C C . SER B 1 19 ? 22.844 -11.258 -2.51 1 56.22 19 SER B C 1
ATOM 1301 O O . SER B 1 19 ? 23.375 -12.352 -2.32 1 56.22 19 SER B O 1
ATOM 1303 N N . GLY B 1 20 ? 21.938 -10.922 -1.59 1 75.19 20 GLY B N 1
ATOM 1304 C CA . GLY B 1 20 ? 21.312 -11.922 -0.739 1 75.19 20 GLY B CA 1
ATOM 1305 C C . GLY B 1 20 ? 20.562 -12.984 -1.52 1 75.19 20 GLY B C 1
ATOM 1306 O O . GLY B 1 20 ? 20.281 -12.812 -2.705 1 75.19 20 GLY B O 1
ATOM 1307 N N . SER B 1 21 ? 20.812 -14.141 -1.268 1 89.75 21 SER B N 1
ATOM 1308 C CA . SER B 1 21 ? 20.047 -15.258 -1.797 1 89.75 21 SER B CA 1
ATOM 1309 C C . SER B 1 21 ? 18.656 -15.305 -1.191 1 89.75 21 SER B C 1
ATOM 1311 O O . SER B 1 21 ? 18.438 -14.836 -0.074 1 89.75 21 SER B O 1
ATOM 1313 N N . CYS B 1 22 ? 17.75 -15.727 -2.115 1 96.12 22 CYS B N 1
ATOM 1314 C CA . CYS B 1 22 ? 16.391 -15.891 -1.618 1 96.12 22 CYS B CA 1
ATOM 1315 C C . CYS B 1 22 ? 16.344 -16.922 -0.504 1 96.12 22 CYS B C 1
ATOM 1317 O O . CYS B 1 22 ? 17.094 -17.906 -0.521 1 96.12 22 CYS B O 1
ATOM 1319 N N . PRO B 1 23 ? 15.477 -16.672 0.517 1 95.06 23 PRO B N 1
ATOM 1320 C CA . PRO B 1 23 ? 15.25 -17.719 1.514 1 95.06 23 PRO B CA 1
ATOM 1321 C C . PRO B 1 23 ? 14.844 -19.047 0.887 1 95.06 23 PRO B C 1
ATOM 1323 O O . PRO B 1 23 ? 14.336 -19.078 -0.238 1 95.06 23 PRO B O 1
ATOM 1326 N N . TYR B 1 24 ? 15.055 -20.078 1.605 1 94.94 24 TYR B N 1
ATOM 1327 C CA . TYR B 1 24 ? 14.664 -21.406 1.137 1 94.94 24 TYR B CA 1
ATOM 1328 C C . TYR B 1 24 ? 13.195 -21.422 0.72 1 94.94 24 TYR B C 1
ATOM 1330 O O . TYR B 1 24 ? 12.336 -20.891 1.417 1 94.94 24 TYR B O 1
ATOM 1338 N N . GLY B 1 25 ? 12.875 -21.953 -0.399 1 96.81 25 GLY B N 1
ATOM 1339 C CA . GLY B 1 25 ? 11.508 -22.109 -0.869 1 96.81 25 GLY B CA 1
ATOM 1340 C C . GLY B 1 25 ? 11.031 -20.938 -1.707 1 96.81 25 GLY B C 1
ATOM 1341 O O . GLY B 1 25 ? 9.961 -20.984 -2.314 1 96.81 25 GLY B O 1
ATOM 1342 N N . TRP B 1 26 ? 11.82 -19.891 -1.667 1 97.88 26 TRP B N 1
ATOM 1343 C CA . TRP B 1 26 ? 11.5 -18.734 -2.498 1 97.88 26 TRP B CA 1
ATOM 1344 C C . TRP B 1 26 ? 12.227 -18.812 -3.836 1 97.88 26 TRP B C 1
ATOM 1346 O O . TRP B 1 26 ? 13.336 -19.344 -3.92 1 97.88 26 TRP B O 1
ATOM 1356 N N . ILE B 1 27 ? 11.641 -18.297 -4.879 1 97 27 ILE B N 1
ATOM 1357 C CA . ILE B 1 27 ? 12.203 -18.344 -6.223 1 97 27 ILE B CA 1
ATOM 1358 C C . ILE B 1 27 ? 12.695 -16.953 -6.621 1 97 27 ILE B C 1
ATOM 1360 O O . ILE B 1 27 ? 11.969 -15.961 -6.461 1 97 27 ILE B O 1
ATOM 1364 N N . ASN B 1 28 ? 13.859 -16.953 -7.105 1 93.31 28 ASN B N 1
ATOM 1365 C CA . ASN B 1 28 ? 14.531 -15.688 -7.414 1 93.31 28 ASN B CA 1
ATOM 1366 C C . ASN B 1 28 ? 14.32 -15.281 -8.867 1 93.31 28 ASN B C 1
ATOM 1368 O O . ASN B 1 28 ? 14.383 -16.125 -9.773 1 93.31 28 ASN B O 1
ATOM 1372 N N . THR B 1 29 ? 13.984 -14.062 -9.039 1 89.88 29 THR B N 1
ATOM 1373 C CA . THR B 1 29 ? 14.047 -13.422 -10.352 1 89.88 29 THR B CA 1
ATOM 1374 C C . THR B 1 29 ? 14.617 -12.008 -10.234 1 89.88 29 THR B C 1
ATOM 1376 O O . THR B 1 29 ? 13.938 -11.102 -9.75 1 89.88 29 THR B O 1
ATOM 1379 N N . GLY B 1 30 ? 15.82 -11.836 -10.781 1 89.19 30 GLY B N 1
ATOM 1380 C CA . GLY B 1 30 ? 16.484 -10.555 -10.609 1 89.19 30 GLY B CA 1
ATOM 1381 C C . GLY B 1 30 ? 16.781 -10.227 -9.156 1 89.19 30 GLY B C 1
ATOM 1382 O O . GLY B 1 30 ? 17.422 -11.016 -8.453 1 89.19 30 GLY B O 1
ATOM 1383 N N . VAL B 1 31 ? 16.281 -9.086 -8.727 1 93.06 31 VAL B N 1
ATOM 1384 C CA . VAL B 1 31 ? 16.562 -8.648 -7.359 1 93.06 31 VAL B CA 1
ATOM 1385 C C . VAL B 1 31 ? 15.336 -8.914 -6.477 1 93.06 31 VAL B C 1
ATOM 1387 O O . VAL B 1 31 ? 15.172 -8.281 -5.43 1 93.06 31 VAL B O 1
ATOM 1390 N N . LYS B 1 32 ? 14.484 -9.844 -6.934 1 96.69 32 LYS B N 1
ATOM 1391 C CA . LYS B 1 32 ? 13.266 -10.141 -6.188 1 96.69 32 LYS B CA 1
ATOM 1392 C C . LYS B 1 32 ? 13.141 -11.641 -5.91 1 96.69 32 LYS B C 1
ATOM 1394 O O . LYS B 1 32 ? 13.617 -12.461 -6.695 1 96.69 32 LYS B O 1
ATOM 1399 N N . CYS B 1 33 ? 12.523 -11.961 -4.801 1 98.06 33 CYS B N 1
ATOM 1400 C CA . CYS B 1 33 ? 12.141 -13.32 -4.422 1 98.06 33 CYS B CA 1
ATOM 1401 C C . CYS B 1 33 ? 10.625 -13.461 -4.328 1 98.06 33 CYS B C 1
ATOM 1403 O O . CYS B 1 33 ? 9.945 -12.562 -3.83 1 98.06 33 CYS B O 1
ATOM 1405 N N . TYR B 1 34 ? 10.172 -14.578 -4.789 1 98.69 34 TYR B N 1
ATOM 1406 C CA . TYR B 1 34 ? 8.734 -14.82 -4.797 1 98.69 34 TYR B CA 1
ATOM 1407 C C . TYR B 1 34 ? 8.406 -16.172 -4.164 1 98.69 34 TYR B C 1
ATOM 1409 O O . TYR B 1 34 ? 9.18 -17.125 -4.273 1 98.69 34 TYR B O 1
ATOM 1417 N N . LYS B 1 35 ? 7.293 -16.219 -3.551 1 98.56 35 LYS B N 1
ATOM 1418 C CA . LYS B 1 35 ? 6.781 -17.5 -3.07 1 98.56 35 LYS B CA 1
ATOM 1419 C C . LYS B 1 35 ? 5.254 -17.516 -3.072 1 98.56 35 LYS B C 1
ATOM 1421 O O . LYS B 1 35 ? 4.617 -16.562 -2.611 1 98.56 35 LYS B O 1
ATOM 1426 N N . PHE B 1 36 ? 4.73 -18.562 -3.605 1 98.75 36 PHE B N 1
ATOM 1427 C CA . PHE B 1 36 ? 3.293 -18.812 -3.561 1 98.75 36 PHE B CA 1
ATOM 1428 C C . PHE B 1 36 ? 2.922 -19.609 -2.314 1 98.75 36 PHE B C 1
ATOM 1430 O O . PHE B 1 36 ? 3.592 -20.594 -1.976 1 98.75 36 PHE B O 1
ATOM 1437 N N . PHE B 1 37 ? 1.917 -19.172 -1.643 1 98.75 37 PHE B N 1
ATOM 1438 C CA . PHE B 1 37 ? 1.359 -19.891 -0.498 1 98.75 37 PHE B CA 1
ATOM 1439 C C . PHE B 1 37 ? -0.06 -20.359 -0.792 1 98.75 37 PHE B C 1
ATOM 1441 O O . PHE B 1 37 ? -0.921 -19.562 -1.162 1 98.75 37 PHE B O 1
ATOM 1448 N N . SER B 1 38 ? -0.292 -21.594 -0.574 1 98.06 38 SER B N 1
ATOM 1449 C CA . SER B 1 38 ? -1.596 -22.172 -0.89 1 98.06 38 SER B CA 1
ATOM 1450 C C . SER B 1 38 ? -2.582 -21.969 0.255 1 98.06 38 SER B C 1
ATOM 1452 O O . SER B 1 38 ? -3.771 -22.266 0.117 1 98.06 38 SER B O 1
ATOM 1454 N N . GLN B 1 39 ? -2.104 -21.5 1.403 1 98.31 39 GLN B N 1
ATOM 1455 C CA . GLN B 1 39 ? -2.996 -21.219 2.52 1 98.31 39 GLN B CA 1
ATOM 1456 C C . GLN B 1 39 ? -4.09 -20.234 2.107 1 98.31 39 GLN B C 1
ATOM 1458 O O . GLN B 1 39 ? -3.805 -19.188 1.531 1 98.31 39 GLN B O 1
ATOM 1463 N N . SER B 1 40 ? -5.336 -20.609 2.375 1 98.69 40 SER B N 1
ATOM 1464 C CA . SER B 1 40 ? -6.469 -19.766 1.986 1 98.69 40 SER B CA 1
ATOM 1465 C C . SER B 1 40 ? -6.766 -18.719 3.049 1 98.69 40 SER B C 1
ATOM 1467 O O . SER B 1 40 ? -7.168 -19.047 4.164 1 98.69 40 SER B O 1
ATOM 1469 N N . VAL B 1 41 ? -6.586 -17.469 2.75 1 98.88 41 VAL B N 1
ATOM 1470 C CA . VAL B 1 41 ? -6.801 -16.375 3.697 1 98.88 41 VAL B CA 1
ATOM 1471 C C . VAL B 1 41 ? -7.375 -15.164 2.969 1 98.88 41 VAL B C 1
ATOM 1473 O O . VAL B 1 41 ? -7.422 -15.133 1.736 1 98.88 41 VAL B O 1
ATOM 1476 N N . SER B 1 42 ? -7.871 -14.164 3.682 1 98.94 42 SER B N 1
ATOM 1477 C CA . SER B 1 42 ? -8.328 -12.898 3.111 1 98.94 42 SER B CA 1
ATOM 1478 C C . SER B 1 42 ? -7.168 -12.086 2.557 1 98.94 42 SER B C 1
ATOM 1480 O O . SER B 1 42 ? -6.004 -12.383 2.838 1 98.94 42 SER B O 1
ATOM 1482 N N . TRP B 1 43 ? -7.473 -11.109 1.79 1 98.94 43 TRP B N 1
ATOM 1483 C CA . TRP B 1 43 ? -6.445 -10.273 1.175 1 98.94 43 TRP B CA 1
ATOM 1484 C C . TRP B 1 43 ? -5.594 -9.594 2.238 1 98.94 43 TRP B C 1
ATOM 1486 O O . TRP B 1 43 ? -4.363 -9.555 2.129 1 98.94 43 TRP B O 1
ATOM 1496 N N . ILE B 1 44 ? -6.277 -9.078 3.311 1 98.94 44 ILE B N 1
ATOM 1497 C CA . ILE B 1 44 ? -5.559 -8.352 4.352 1 98.94 44 ILE B CA 1
ATOM 1498 C C . ILE B 1 44 ? -4.652 -9.305 5.125 1 98.94 44 ILE B C 1
ATOM 1500 O O . ILE B 1 44 ? -3.506 -8.977 5.43 1 98.94 44 ILE B O 1
ATOM 1504 N N . THR B 1 45 ? -5.141 -10.469 5.438 1 98.94 45 THR B N 1
ATOM 1505 C CA . THR B 1 45 ? -4.316 -11.461 6.113 1 98.94 45 THR B CA 1
ATOM 1506 C C . THR B 1 45 ? -3.125 -11.859 5.242 1 98.94 45 THR B C 1
ATOM 1508 O O . THR B 1 45 ? -2.01 -12.016 5.742 1 98.94 45 THR B O 1
ATOM 1511 N N . ALA B 1 46 ? -3.367 -12.023 3.941 1 99 46 ALA B N 1
ATOM 1512 C CA . ALA B 1 46 ? -2.293 -12.344 3.002 1 99 46 ALA B CA 1
ATOM 1513 C C . ALA B 1 46 ? -1.211 -11.266 3.027 1 99 46 ALA B C 1
ATOM 1515 O O . ALA B 1 46 ? -0.021 -11.578 3.121 1 99 46 ALA B O 1
ATOM 1516 N N . GLU B 1 47 ? -1.632 -9.992 2.936 1 98.94 47 GLU B N 1
ATOM 1517 C CA . GLU B 1 47 ? -0.668 -8.891 2.967 1 98.94 47 GLU B CA 1
ATOM 1518 C C . GLU B 1 47 ? 0.136 -8.906 4.262 1 98.94 47 GLU B C 1
ATOM 1520 O O . GLU B 1 47 ? 1.362 -8.773 4.242 1 98.94 47 GLU B O 1
ATOM 1525 N N . LYS B 1 48 ? -0.5 -9.078 5.383 1 98.94 48 LYS B N 1
ATOM 1526 C CA . LYS B 1 48 ? 0.185 -9.078 6.672 1 98.94 48 LYS B CA 1
ATOM 1527 C C . LYS B 1 48 ? 1.144 -10.258 6.781 1 98.94 48 LYS B C 1
ATOM 1529 O O . LYS B 1 48 ? 2.23 -10.133 7.352 1 98.94 48 LYS B O 1
ATOM 1534 N N . ASN B 1 49 ? 0.739 -11.445 6.266 1 98.88 49 ASN B N 1
ATOM 1535 C CA . ASN B 1 49 ? 1.661 -12.57 6.219 1 98.88 49 ASN B CA 1
ATOM 1536 C C . ASN B 1 49 ? 2.906 -12.25 5.398 1 98.88 49 ASN B C 1
ATOM 1538 O O . ASN B 1 49 ? 4.027 -12.516 5.836 1 98.88 49 ASN B O 1
ATOM 1542 N N . CYS B 1 50 ? 2.676 -11.695 4.203 1 98.94 50 CYS B N 1
ATOM 1543 C CA . CYS B 1 50 ? 3.811 -11.359 3.348 1 98.94 50 CYS B CA 1
ATOM 1544 C C . CYS B 1 50 ? 4.719 -10.336 4.02 1 98.94 50 CYS B C 1
ATOM 1546 O O . CYS B 1 50 ? 5.945 -10.422 3.906 1 98.94 50 CYS B O 1
ATOM 1548 N N . GLN B 1 51 ? 4.125 -9.359 4.703 1 98.81 51 GLN B N 1
ATOM 1549 C CA . GLN B 1 51 ? 4.934 -8.422 5.48 1 98.81 51 GLN B CA 1
ATOM 1550 C C . GLN B 1 51 ? 5.77 -9.156 6.527 1 98.81 51 GLN B C 1
ATOM 1552 O O . GLN B 1 51 ? 6.934 -8.82 6.742 1 98.81 51 GLN B O 1
ATOM 1557 N N . GLY B 1 52 ? 5.168 -10.117 7.18 1 98.38 52 GLY B N 1
ATOM 1558 C CA . GLY B 1 52 ? 5.879 -10.922 8.164 1 98.38 52 GLY B CA 1
ATOM 1559 C C . GLY B 1 52 ? 7.078 -11.648 7.586 1 98.38 52 GLY B C 1
ATOM 1560 O O . GLY B 1 52 ? 8.039 -11.93 8.305 1 98.38 52 GLY B O 1
ATOM 1561 N N . PHE B 1 53 ? 7.055 -11.906 6.254 1 98.06 53 PHE B N 1
ATOM 1562 C CA . PHE B 1 53 ? 8.164 -12.57 5.57 1 98.06 53 PHE B CA 1
ATOM 1563 C C . PHE B 1 53 ? 9.148 -11.547 5.023 1 98.06 53 PHE B C 1
ATOM 1565 O O . PHE B 1 53 ? 10.086 -11.906 4.309 1 98.06 53 PHE B O 1
ATOM 1572 N N . GLY B 1 54 ? 8.961 -10.305 5.301 1 97.5 54 GLY B N 1
ATOM 1573 C CA . GLY B 1 54 ? 9.891 -9.273 4.867 1 97.5 54 GLY B CA 1
ATOM 1574 C C . GLY B 1 54 ? 9.57 -8.719 3.492 1 97.5 54 GLY B C 1
ATOM 1575 O O . GLY B 1 54 ? 10.43 -8.133 2.832 1 97.5 54 GLY B O 1
ATOM 1576 N N . GLY B 1 55 ? 8.328 -8.906 3.066 1 98.5 55 GLY B N 1
ATOM 1577 C CA . GLY B 1 55 ? 7.891 -8.438 1.761 1 98.5 55 GLY B CA 1
ATOM 1578 C C . GLY B 1 55 ? 6.453 -7.953 1.753 1 98.5 55 GLY B C 1
ATOM 1579 O O . GLY B 1 55 ? 5.988 -7.355 2.727 1 98.5 55 GLY B O 1
ATOM 1580 N N . ASN B 1 56 ? 5.828 -8.102 0.676 1 98.94 56 ASN B N 1
ATOM 1581 C CA . ASN B 1 56 ? 4.438 -7.754 0.422 1 98.94 56 ASN B CA 1
ATOM 1582 C C . ASN B 1 56 ? 3.785 -8.719 -0.563 1 98.94 56 ASN B C 1
ATOM 1584 O O . ASN B 1 56 ? 4.465 -9.555 -1.157 1 98.94 56 ASN B O 1
ATOM 1588 N N . LEU B 1 57 ? 2.459 -8.617 -0.594 1 98.94 57 LEU B N 1
ATOM 1589 C CA . LEU B 1 57 ? 1.848 -9.203 -1.779 1 98.94 57 LEU B CA 1
ATOM 1590 C C . LEU B 1 57 ? 2.488 -8.656 -3.051 1 98.94 57 LEU B C 1
ATOM 1592 O O . LEU B 1 57 ? 2.811 -7.469 -3.125 1 98.94 57 LEU B O 1
ATOM 1596 N N . ALA B 1 58 ? 2.637 -9.523 -4.043 1 98.94 58 ALA B N 1
ATOM 1597 C CA . ALA B 1 58 ? 3.447 -9.219 -5.219 1 98.94 58 ALA B CA 1
ATOM 1598 C C . ALA B 1 58 ? 2.824 -8.094 -6.039 1 98.94 58 ALA B C 1
ATOM 1600 O O . ALA B 1 58 ? 1.601 -8.016 -6.172 1 98.94 58 ALA B O 1
ATOM 1601 N N . SER B 1 59 ? 3.652 -7.246 -6.551 1 98.88 59 SER B N 1
ATOM 1602 C CA . SER B 1 59 ? 3.289 -6.289 -7.594 1 98.88 59 SER B CA 1
ATOM 1603 C C . SER B 1 59 ? 3.805 -6.734 -8.953 1 98.88 59 SER B C 1
ATOM 1605 O O . SER B 1 59 ? 4.656 -7.621 -9.047 1 98.88 59 SER B O 1
ATOM 1607 N N . VAL B 1 60 ? 3.24 -6.23 -9.984 1 98.56 60 VAL B N 1
ATOM 1608 C CA . VAL B 1 60 ? 3.586 -6.621 -11.352 1 98.56 60 VAL B CA 1
ATOM 1609 C C . VAL B 1 60 ? 3.807 -5.375 -12.203 1 98.56 60 VAL B C 1
ATOM 1611 O O . VAL B 1 60 ? 2.961 -4.477 -12.234 1 98.56 60 VAL B O 1
ATOM 1614 N N . HIS B 1 61 ? 4.93 -5.344 -12.938 1 98.25 61 HIS B N 1
ATOM 1615 C CA . HIS B 1 61 ? 5.273 -4.094 -13.602 1 98.25 61 HIS B CA 1
ATOM 1616 C C . HIS B 1 61 ? 5.512 -4.305 -15.086 1 98.25 61 HIS B C 1
ATOM 1618 O O . HIS B 1 61 ? 5.762 -3.346 -15.828 1 98.25 61 HIS B O 1
ATOM 1624 N N . ASN B 1 62 ? 5.477 -5.527 -15.5 1 98.12 62 ASN B N 1
ATOM 1625 C CA . ASN B 1 62 ? 5.598 -5.828 -16.922 1 98.12 62 ASN B CA 1
ATOM 1626 C C . ASN B 1 62 ? 5.121 -7.246 -17.234 1 98.12 62 ASN B C 1
ATOM 1628 O O . ASN B 1 62 ? 4.785 -8.008 -16.328 1 98.12 62 ASN B O 1
ATOM 1632 N N . ARG B 1 63 ? 5.031 -7.574 -18.547 1 97.75 63 ARG B N 1
ATOM 1633 C CA . ARG B 1 63 ? 4.527 -8.867 -19 1 97.75 63 ARG B CA 1
ATOM 1634 C C . ARG B 1 63 ? 5.414 -10 -18.5 1 97.75 63 ARG B C 1
ATOM 1636 O O . ARG B 1 63 ? 4.918 -11.078 -18.141 1 97.75 63 ARG B O 1
ATOM 1643 N N . LEU B 1 64 ? 6.66 -9.82 -18.5 1 96.94 64 LEU B N 1
ATOM 1644 C CA . LEU B 1 64 ? 7.59 -10.852 -18.047 1 96.94 64 LEU B CA 1
ATOM 1645 C C . LEU B 1 64 ? 7.34 -11.227 -16.594 1 96.94 64 LEU B C 1
ATOM 1647 O O . LEU B 1 64 ? 7.293 -12.406 -16.25 1 96.94 64 LEU B O 1
ATOM 1651 N N . GLU B 1 65 ? 7.203 -10.195 -15.719 1 97.12 65 GLU B N 1
ATOM 1652 C CA . GLU B 1 65 ? 6.883 -10.445 -14.32 1 97.12 65 GLU B CA 1
ATOM 1653 C C . GLU B 1 65 ? 5.547 -11.172 -14.18 1 97.12 65 GLU B C 1
ATOM 1655 O O . GLU B 1 65 ? 5.422 -12.094 -13.367 1 97.12 65 GLU B O 1
ATOM 1660 N N . ASN B 1 66 ? 4.559 -10.711 -14.953 1 97.56 66 ASN B N 1
ATOM 1661 C CA . ASN B 1 66 ? 3.252 -11.367 -14.922 1 97.56 66 ASN B CA 1
ATOM 1662 C C . ASN B 1 66 ? 3.357 -12.852 -15.258 1 97.56 66 ASN B C 1
ATOM 1664 O O . ASN B 1 66 ? 2.824 -13.695 -14.531 1 97.56 66 ASN B O 1
ATOM 1668 N N . ASP B 1 67 ? 4.047 -13.133 -16.375 1 95.94 67 ASP B N 1
ATOM 1669 C CA . ASP B 1 67 ? 4.188 -14.516 -16.828 1 95.94 67 ASP B CA 1
ATOM 1670 C C . ASP B 1 67 ? 4.938 -15.352 -15.781 1 95.94 67 ASP B C 1
ATOM 1672 O O . ASP B 1 67 ? 4.617 -16.516 -15.57 1 95.94 67 ASP B O 1
ATOM 1676 N N . PHE B 1 68 ? 5.914 -14.727 -15.203 1 96.94 68 PHE B N 1
ATOM 1677 C CA . PHE B 1 68 ? 6.676 -15.398 -14.164 1 96.94 68 PHE B CA 1
ATOM 1678 C C . PHE B 1 68 ? 5.766 -15.82 -13.008 1 96.94 68 PHE B C 1
ATOM 1680 O O . PHE B 1 68 ? 5.816 -16.969 -12.555 1 96.94 68 PHE B O 1
ATOM 1687 N N . LEU B 1 69 ? 4.926 -14.891 -12.477 1 97.38 69 LEU B N 1
ATOM 1688 C CA . LEU B 1 69 ? 4.008 -15.195 -11.383 1 97.38 69 LEU B CA 1
ATOM 1689 C C . LEU B 1 69 ? 3.02 -16.281 -11.789 1 97.38 69 LEU B C 1
ATOM 1691 O O . LEU B 1 69 ? 2.721 -17.188 -11 1 97.38 69 LEU B O 1
ATOM 1695 N N . MET B 1 70 ? 2.516 -16.219 -13.016 1 95.94 70 MET B N 1
ATOM 1696 C CA . MET B 1 70 ? 1.533 -17.188 -13.492 1 95.94 70 MET B CA 1
ATOM 1697 C C . MET B 1 70 ? 2.121 -18.594 -13.516 1 95.94 70 MET B C 1
ATOM 1699 O O . MET B 1 70 ? 1.408 -19.578 -13.281 1 95.94 70 MET B O 1
ATOM 1703 N N . ASN B 1 71 ? 3.365 -18.688 -13.773 1 94.88 71 ASN B N 1
ATOM 1704 C CA . ASN B 1 71 ? 4.027 -19.984 -13.82 1 94.88 71 ASN B CA 1
ATOM 1705 C C . ASN B 1 71 ? 4.199 -20.578 -12.422 1 94.88 71 ASN B C 1
ATOM 1707 O O . ASN B 1 71 ? 4.398 -21.781 -12.273 1 94.88 71 ASN B O 1
ATOM 1711 N N . M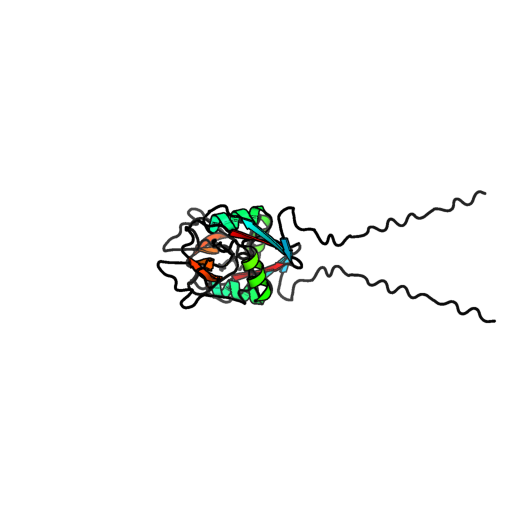ET B 1 72 ? 4.125 -19.734 -11.43 1 96 72 MET B N 1
ATOM 1712 C CA . MET B 1 72 ? 4.34 -20.188 -10.055 1 96 72 MET B CA 1
ATOM 1713 C C . MET B 1 72 ? 3.029 -20.641 -9.422 1 96 72 MET B C 1
ATOM 1715 O O . MET B 1 72 ? 3.033 -21.344 -8.406 1 96 72 MET B O 1
ATOM 1719 N N . VAL B 1 73 ? 1.944 -20.172 -9.867 1 96.81 73 VAL B N 1
ATOM 1720 C CA . VAL B 1 73 ? 0.633 -20.516 -9.32 1 96.81 73 VAL B CA 1
ATOM 1721 C C . VAL B 1 73 ? 0.094 -21.766 -10 1 96.81 73 VAL B C 1
ATOM 1723 O O . VAL B 1 73 ? 0.019 -21.828 -11.234 1 96.81 73 VAL B O 1
ATOM 1726 N N . PRO B 1 74 ? -0.28 -22.812 -9.227 1 95.31 74 PRO B N 1
ATOM 1727 C CA . PRO B 1 74 ? -0.891 -23.984 -9.859 1 95.31 74 PRO B CA 1
ATOM 1728 C C . PRO B 1 74 ? -2.061 -23.609 -10.773 1 95.31 74 PRO B C 1
ATOM 1730 O O . PRO B 1 74 ? -2.844 -22.719 -10.445 1 95.31 74 PRO B O 1
ATOM 1733 N N . SER B 1 75 ? -2.193 -24.297 -11.875 1 89.62 75 SER B N 1
ATOM 1734 C CA . SER B 1 75 ? -3.133 -23.969 -12.938 1 89.62 75 SER B CA 1
ATOM 1735 C C . SER B 1 75 ? -4.566 -23.922 -12.414 1 89.62 75 SER B C 1
ATOM 1737 O O . SER B 1 75 ? -5.375 -23.109 -12.875 1 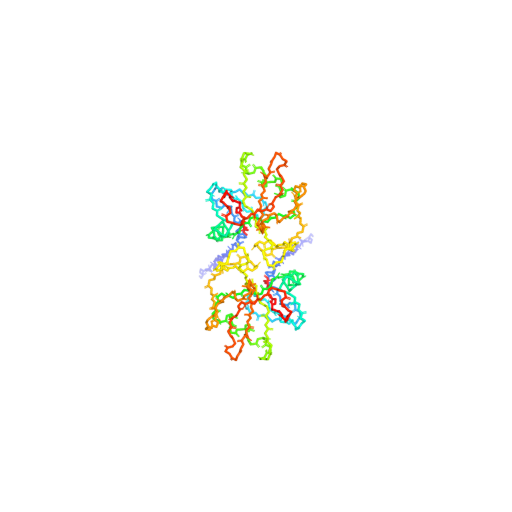89.62 75 SER B O 1
ATOM 1739 N N . SER B 1 76 ? -4.82 -24.641 -11.469 1 90.25 76 SER B N 1
ATOM 1740 C CA . SER B 1 76 ? -6.191 -24.734 -10.984 1 90.25 76 SER B CA 1
ATOM 1741 C C . SER B 1 76 ? -6.43 -23.797 -9.805 1 90.25 76 SER B C 1
ATOM 1743 O O . SER B 1 76 ? -7.504 -23.797 -9.203 1 90.25 76 SER B O 1
ATOM 1745 N N . SER B 1 77 ? -5.41 -23 -9.523 1 95.12 77 SER B N 1
ATOM 1746 C CA . SER B 1 77 ? -5.516 -22.125 -8.359 1 95.12 77 SER B CA 1
ATOM 1747 C C . SER B 1 77 ? -5.488 -20.656 -8.758 1 95.12 77 SER B C 1
ATOM 1749 O O . SER B 1 77 ? -4.887 -20.297 -9.773 1 95.12 77 SER B O 1
ATOM 1751 N N . ARG B 1 78 ? -6.234 -19.859 -8.055 1 97 78 ARG B N 1
ATOM 1752 C CA . ARG B 1 78 ? -6.113 -18.406 -8.086 1 97 78 ARG B CA 1
ATOM 1753 C C . ARG B 1 78 ? -5.402 -17.875 -6.844 1 97 78 ARG B C 1
ATOM 1755 O O . ARG B 1 78 ? -5.293 -18.594 -5.844 1 97 78 ARG B O 1
ATOM 1762 N N . CYS B 1 79 ? -4.875 -16.656 -6.945 1 97.94 79 CYS B N 1
ATOM 1763 C CA . CYS B 1 79 ? -4.266 -16.172 -5.715 1 97.94 79 CYS B CA 1
ATOM 1764 C C . CYS B 1 79 ? -4.281 -14.648 -5.664 1 97.94 79 CYS B C 1
ATOM 1766 O O . CYS B 1 79 ? -4.414 -13.992 -6.695 1 97.94 79 CYS B O 1
ATOM 1768 N N . TRP B 1 80 ? -4.168 -14.18 -4.418 1 98.94 80 TRP B N 1
ATOM 1769 C CA . TRP B 1 80 ? -4.059 -12.742 -4.148 1 98.94 80 TRP B CA 1
ATOM 1770 C C . TRP B 1 80 ? -2.703 -12.211 -4.605 1 98.94 80 TRP B C 1
ATOM 1772 O O . TRP B 1 80 ? -1.675 -12.859 -4.406 1 98.94 80 TRP B O 1
ATOM 1782 N N . ILE B 1 81 ? -2.709 -11.047 -5.223 1 98.94 81 ILE B N 1
ATOM 1783 C CA . ILE B 1 81 ? -1.526 -10.203 -5.324 1 98.94 81 ILE B CA 1
ATOM 1784 C C . ILE B 1 81 ? -1.839 -8.812 -4.77 1 98.94 81 ILE B C 1
ATOM 1786 O O . ILE B 1 81 ? -2.924 -8.578 -4.234 1 98.94 81 ILE B O 1
ATOM 1790 N N . GLY B 1 82 ? -0.928 -7.91 -4.844 1 98.94 82 GLY B N 1
ATOM 1791 C CA . GLY B 1 82 ? -0.921 -6.754 -3.961 1 98.94 82 GLY B CA 1
ATOM 1792 C C . GLY B 1 82 ? -1.811 -5.625 -4.453 1 98.94 82 GLY B C 1
ATOM 1793 O O . GLY B 1 82 ? -1.819 -4.539 -3.871 1 98.94 82 GLY B O 1
ATOM 1794 N N . GLY B 1 83 ? -2.551 -5.758 -5.484 1 98.94 83 GLY B N 1
ATOM 1795 C CA . GLY B 1 83 ? -3.391 -4.699 -6.023 1 98.94 83 GLY B CA 1
ATOM 1796 C C . GLY B 1 83 ? -4.652 -4.469 -5.211 1 98.94 83 GLY B C 1
ATOM 1797 O O . GLY B 1 83 ? -5.277 -5.422 -4.742 1 98.94 83 GLY B O 1
ATOM 1798 N N . HIS B 1 84 ? -5.008 -3.199 -5.07 1 98.94 84 HIS B N 1
ATOM 1799 C CA . HIS B 1 84 ? -6.227 -2.838 -4.352 1 98.94 84 HIS B CA 1
ATOM 1800 C C . HIS B 1 84 ? -6.715 -1.451 -4.758 1 98.94 84 HIS B C 1
ATOM 1802 O O . HIS B 1 84 ? -5.93 -0.627 -5.234 1 98.94 84 HIS B O 1
ATOM 1808 N N . ASP B 1 85 ? -7.996 -1.187 -4.586 1 98.81 85 ASP B N 1
ATOM 1809 C CA . ASP B 1 85 ? -8.523 0.144 -4.883 1 98.81 85 ASP B CA 1
ATOM 1810 C C . ASP B 1 85 ? -9.641 0.518 -3.914 1 98.81 85 ASP B C 1
ATOM 1812 O O . ASP B 1 85 ? -10.625 1.152 -4.309 1 98.81 85 ASP B O 1
ATOM 1816 N N . GLY B 1 86 ? -9.461 0.161 -2.645 1 98.44 86 GLY B N 1
ATOM 1817 C CA . GLY B 1 86 ? -10.492 0.34 -1.634 1 98.44 86 GLY B CA 1
ATOM 1818 C C . GLY B 1 86 ? -10.703 1.791 -1.249 1 98.44 86 GLY B C 1
ATOM 1819 O O . GLY B 1 86 ? -11.758 2.15 -0.715 1 98.44 86 GLY B O 1
ATOM 1820 N N . GLU B 1 87 ? -9.695 2.645 -1.471 1 98.5 87 GLU B N 1
ATOM 1821 C CA . GLU B 1 87 ? -9.789 4.039 -1.049 1 98.5 87 GLU B CA 1
ATOM 1822 C C . GLU B 1 87 ? -10.555 4.875 -2.072 1 98.5 87 GLU B C 1
ATOM 1824 O O . GLU B 1 87 ? -11.211 5.855 -1.718 1 98.5 87 GLU B O 1
ATOM 1829 N N . GLN B 1 88 ? -10.398 4.508 -3.277 1 98.38 88 GLN B N 1
ATOM 1830 C CA . GLN B 1 88 ? -11.141 5.105 -4.383 1 98.38 88 GLN B CA 1
ATOM 1831 C C . GLN B 1 88 ? -11.305 4.113 -5.531 1 98.38 88 GLN B C 1
ATOM 1833 O O . GLN B 1 88 ? -10.328 3.723 -6.172 1 98.38 88 GLN B O 1
ATOM 1838 N N . GLU B 1 89 ? -12.539 3.828 -5.801 1 98.06 89 GLU B N 1
ATOM 1839 C CA . GLU B 1 89 ? -12.828 2.855 -6.848 1 98.06 89 GLU B CA 1
ATOM 1840 C C . GLU B 1 89 ? -12.188 3.26 -8.172 1 98.06 89 GLU B C 1
ATOM 1842 O O . GLU B 1 89 ? -12.297 4.414 -8.594 1 98.06 89 GLU B O 1
ATOM 1847 N N . GLY B 1 90 ? -11.477 2.307 -8.797 1 98.25 90 GLY B N 1
ATOM 1848 C CA . GLY B 1 90 ? -10.852 2.529 -10.086 1 98.25 90 GLY B CA 1
ATOM 1849 C C . GLY B 1 90 ? -9.43 3.053 -9.984 1 98.25 90 GLY B C 1
ATOM 1850 O O . GLY B 1 90 ? -8.688 3.043 -10.969 1 98.25 90 GLY B O 1
ATOM 1851 N N . GLN B 1 91 ? -9.031 3.484 -8.812 1 98.75 91 GLN B N 1
ATOM 1852 C CA . GLN B 1 91 ? -7.672 3.965 -8.586 1 98.75 91 GLN B CA 1
ATOM 1853 C C . GLN B 1 91 ? -6.836 2.922 -7.852 1 98.75 91 GLN B C 1
ATOM 1855 O O . GLN B 1 91 ? -6.801 2.9 -6.617 1 98.75 91 GLN B O 1
ATOM 1860 N N . TRP B 1 92 ? -6.148 2.119 -8.688 1 98.88 92 TRP B N 1
ATOM 1861 C CA . TRP B 1 92 ? -5.461 0.948 -8.148 1 98.88 92 TRP B CA 1
ATOM 1862 C C . TRP B 1 92 ? -4.074 1.318 -7.637 1 98.88 92 TRP B C 1
ATOM 1864 O O . TRP B 1 92 ? -3.367 2.119 -8.258 1 98.88 92 TRP B O 1
ATOM 1874 N N . LEU B 1 93 ? -3.709 0.736 -6.52 1 98.94 93 LEU B N 1
ATOM 1875 C CA . LEU B 1 93 ? -2.391 0.843 -5.902 1 98.94 93 LEU B CA 1
ATOM 1876 C C . LEU B 1 93 ? -1.792 -0.538 -5.656 1 98.94 93 LEU B C 1
ATOM 1878 O O . LEU B 1 93 ? -2.521 -1.529 -5.57 1 98.94 93 LEU B O 1
ATOM 1882 N N . TRP B 1 94 ? -0.472 -0.586 -5.641 1 98.94 94 TRP B N 1
ATOM 1883 C CA . TRP B 1 94 ? 0.245 -1.754 -5.141 1 98.94 94 TRP B CA 1
ATOM 1884 C C . TRP B 1 94 ? 0.557 -1.604 -3.654 1 98.94 94 TRP B C 1
ATOM 1886 O O . TRP B 1 94 ? 0.942 -0.524 -3.201 1 98.94 94 TRP B O 1
ATOM 1896 N N . THR B 1 95 ? 0.493 -2.713 -2.902 1 98.94 95 THR B N 1
ATOM 1897 C CA . THR B 1 95 ? 0.732 -2.658 -1.465 1 98.94 95 THR B CA 1
ATOM 1898 C C . THR B 1 95 ? 2.203 -2.381 -1.172 1 98.94 95 THR B C 1
ATOM 1900 O O . THR B 1 95 ? 2.559 -1.996 -0.056 1 98.94 95 THR B O 1
ATOM 1903 N N . ASP B 1 96 ? 3.086 -2.592 -2.195 1 98.75 96 ASP B N 1
ATOM 1904 C CA . ASP B 1 96 ? 4.512 -2.393 -1.942 1 98.75 96 ASP B CA 1
ATOM 1905 C C . ASP B 1 96 ? 4.926 -0.952 -2.236 1 98.75 96 ASP B C 1
ATOM 1907 O O . ASP B 1 96 ? 6.109 -0.613 -2.16 1 98.75 96 ASP B O 1
ATOM 1911 N N . GLY B 1 97 ? 4.012 -0.117 -2.602 1 98.69 97 GLY B N 1
ATOM 1912 C CA . GLY B 1 97 ? 4.258 1.308 -2.76 1 98.69 97 GLY B CA 1
ATOM 1913 C C . GLY B 1 97 ? 4.734 1.68 -4.148 1 98.69 97 GLY B C 1
ATOM 1914 O O . GLY B 1 97 ? 4.863 2.863 -4.473 1 98.69 97 GLY B O 1
ATOM 1915 N N . SER B 1 98 ? 4.996 0.675 -4.941 1 98.56 98 SER B N 1
ATOM 1916 C CA . SER B 1 98 ? 5.438 0.97 -6.301 1 98.56 98 SER B CA 1
ATOM 1917 C C . SER B 1 98 ? 4.289 1.498 -7.152 1 98.56 98 SER B C 1
ATOM 1919 O O . SER B 1 98 ? 3.121 1.395 -6.766 1 98.56 98 SER B O 1
ATOM 1921 N N . MET B 1 99 ? 4.617 2.084 -8.25 1 98.31 99 MET B N 1
ATOM 1922 C CA . MET B 1 99 ? 3.619 2.678 -9.133 1 98.31 99 MET B CA 1
ATOM 1923 C C . MET B 1 99 ? 2.797 1.598 -9.828 1 98.31 99 MET B C 1
ATOM 1925 O O . MET B 1 99 ? 3.338 0.573 -10.242 1 98.31 99 MET B O 1
ATOM 1929 N N . PHE B 1 100 ? 1.521 1.817 -9.953 1 98.69 100 PHE B N 1
ATOM 1930 C CA . PHE B 1 100 ? 0.657 0.946 -10.734 1 98.69 100 PHE B CA 1
ATOM 1931 C C . PHE B 1 100 ? 0.8 1.243 -12.227 1 98.69 100 PHE B C 1
ATOM 1933 O O . PHE B 1 100 ? 0.132 2.135 -12.758 1 98.69 100 PHE B O 1
ATOM 1940 N N . ASP B 1 101 ? 1.684 0.465 -12.93 1 98.38 101 ASP B N 1
ATOM 1941 C CA . ASP B 1 101 ? 2.104 0.861 -14.273 1 98.38 101 ASP B CA 1
ATOM 1942 C C . ASP B 1 101 ? 1.909 -0.28 -15.266 1 98.38 101 ASP B C 1
ATOM 1944 O O . ASP B 1 101 ? 2.346 -0.188 -16.422 1 98.38 101 ASP B O 1
ATOM 1948 N N . TYR B 1 102 ? 1.306 -1.332 -14.844 1 98.5 102 TYR B N 1
ATOM 1949 C CA . TYR B 1 102 ? 0.992 -2.49 -15.672 1 98.5 102 TYR B CA 1
ATOM 1950 C C . TYR B 1 102 ? -0.262 -3.197 -15.172 1 98.5 102 TYR B C 1
ATOM 1952 O O . TYR B 1 102 ? -0.538 -3.207 -13.969 1 98.5 102 TYR B O 1
ATOM 1960 N N . ASN B 1 103 ? -1.03 -3.744 -16.047 1 98.06 103 ASN B N 1
ATOM 1961 C CA . ASN B 1 103 ? -2.145 -4.605 -15.656 1 98.06 103 ASN B CA 1
ATOM 1962 C C . ASN B 1 103 ? -2.424 -5.668 -16.719 1 98.06 103 ASN B C 1
ATOM 1964 O O . ASN B 1 103 ? -1.94 -5.57 -17.844 1 98.06 103 ASN B O 1
ATOM 1968 N N . ASN B 1 104 ? -3.02 -6.715 -16.328 1 98.44 104 ASN B N 1
ATOM 1969 C CA . ASN B 1 104 ? -3.463 -7.809 -17.188 1 98.44 104 ASN B CA 1
ATOM 1970 C C . ASN B 1 104 ? -4.883 -8.25 -16.844 1 98.44 104 ASN B C 1
ATOM 1972 O O . ASN B 1 104 ? -5.133 -9.438 -16.625 1 98.44 104 ASN B O 1
ATOM 1976 N N . TRP B 1 105 ? -5.75 -7.309 -16.812 1 98.62 105 TRP B N 1
ATOM 1977 C CA . TRP B 1 105 ? -7.141 -7.555 -16.469 1 98.62 105 TRP B CA 1
ATOM 1978 C C . TRP B 1 105 ? -7.809 -8.477 -17.484 1 98.62 105 TRP B C 1
ATOM 1980 O O . TRP B 1 105 ? -7.574 -8.352 -18.688 1 98.62 105 TRP B O 1
ATOM 1990 N N . CYS B 1 106 ? -8.688 -9.367 -17 1 97.94 106 CYS B N 1
ATOM 1991 C CA . CYS B 1 106 ? -9.562 -10.094 -17.922 1 97.94 106 CYS B CA 1
ATOM 1992 C C . CYS B 1 106 ? -10.555 -9.148 -18.578 1 97.94 106 CYS B C 1
ATOM 1994 O O . CYS B 1 106 ? -10.805 -8.047 -18.078 1 97.94 106 CYS B O 1
ATOM 1996 N N . SER B 1 107 ? -11.078 -9.734 -19.625 1 95.44 107 SER B N 1
ATOM 1997 C CA . SER B 1 107 ? -12.148 -8.977 -20.266 1 95.44 107 SER B CA 1
ATOM 1998 C C . SER B 1 107 ? -13.281 -8.68 -19.281 1 95.44 107 SER B C 1
ATOM 2000 O O . SER B 1 107 ? -13.688 -9.555 -18.516 1 95.44 107 SER B O 1
ATOM 2002 N N . ASP B 1 108 ? -13.758 -7.469 -19.125 1 95.69 108 ASP B N 1
ATOM 2003 C CA . ASP B 1 108 ? -14.875 -7.004 -18.312 1 95.69 108 ASP B CA 1
ATOM 2004 C C . ASP B 1 108 ? -14.445 -6.809 -16.859 1 95.69 108 ASP B C 1
ATOM 2006 O O . ASP B 1 108 ? -15.289 -6.648 -15.969 1 95.69 108 ASP B O 1
ATOM 2010 N N . GLU B 1 109 ? -13.133 -7 -16.688 1 97.75 109 GLU B N 1
ATOM 2011 C CA . GLU B 1 109 ? -12.594 -6.738 -15.352 1 97.75 109 GLU B CA 1
ATOM 2012 C C . GLU B 1 109 ? -11.625 -5.559 -15.367 1 97.75 109 GLU B C 1
ATOM 2014 O O . GLU B 1 109 ? -11.039 -5.246 -16.406 1 97.75 109 GLU B O 1
ATOM 2019 N N . PRO B 1 110 ? -11.344 -4.945 -14.25 1 98.44 110 PRO B N 1
ATOM 2020 C CA . PRO B 1 110 ? -12.125 -5.039 -13.008 1 98.44 110 PRO B CA 1
ATOM 2021 C C . PRO B 1 110 ? -13.531 -4.465 -13.148 1 98.44 110 PRO B C 1
ATOM 2023 O O . PRO B 1 110 ? -13.719 -3.441 -13.812 1 98.44 110 PRO B O 1
ATOM 2026 N N . ASN B 1 111 ? -14.578 -5.035 -12.508 1 98.44 111 ASN B N 1
ATOM 2027 C CA . ASN B 1 111 ? -15.953 -4.582 -12.703 1 98.44 111 ASN B CA 1
ATOM 2028 C C . ASN B 1 111 ? -16.609 -4.188 -11.383 1 98.44 111 ASN B C 1
ATOM 2030 O O . ASN B 1 111 ? -17.75 -3.729 -11.359 1 98.44 111 ASN B O 1
ATOM 2034 N N . ASN B 1 112 ? -15.867 -4.316 -10.258 1 98.44 112 ASN B N 1
ATOM 2035 C CA . ASN B 1 112 ? -16.328 -3.924 -8.938 1 98.44 112 ASN B CA 1
ATOM 2036 C C . ASN B 1 112 ? -17.688 -4.543 -8.609 1 98.44 112 ASN B C 1
ATOM 2038 O O . ASN B 1 112 ? -18.562 -3.885 -8.031 1 98.44 112 ASN B O 1
ATOM 2042 N N . GLN B 1 113 ? -17.906 -5.77 -9.047 1 96.38 113 GLN B N 1
ATOM 2043 C CA . GLN B 1 113 ? -19.156 -6.441 -8.719 1 96.38 113 GLN B CA 1
ATOM 2044 C C . GLN B 1 113 ? -19.266 -6.68 -7.215 1 96.38 113 GLN B C 1
ATOM 2046 O O . GLN B 1 113 ? -18.438 -7.371 -6.625 1 96.38 113 GLN B O 1
ATOM 2051 N N . ARG B 1 114 ? -20.266 -6.117 -6.574 1 94.19 114 ARG B N 1
ATOM 2052 C CA . ARG B 1 114 ? -20.531 -6.23 -5.145 1 94.19 114 ARG B CA 1
ATOM 2053 C C . ARG B 1 114 ? -19.328 -5.754 -4.332 1 94.19 114 ARG B C 1
ATOM 2055 O O . ARG B 1 114 ? -18.859 -6.461 -3.438 1 94.19 114 ARG B O 1
ATOM 2062 N N . SER B 1 115 ? -18.719 -4.672 -4.664 1 95.44 115 SER B N 1
ATOM 2063 C CA . SER B 1 115 ? -17.641 -4 -3.938 1 95.44 1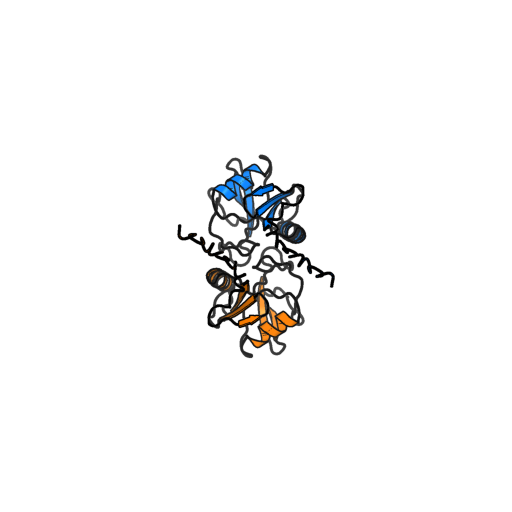15 SER B CA 1
ATOM 2064 C C . SER B 1 115 ? -16.391 -4.859 -3.895 1 95.44 115 SER B C 1
ATOM 2066 O O . SER B 1 115 ? -15.93 -5.238 -2.816 1 95.44 115 SER B O 1
ATOM 2068 N N . GLU B 1 116 ? -15.82 -5.117 -5.051 1 98.56 116 GLU B N 1
ATOM 2069 C CA . GLU B 1 116 ? -14.555 -5.836 -5.215 1 98.56 116 GLU B CA 1
ATOM 2070 C C . GLU B 1 116 ? -13.375 -4.867 -5.301 1 98.56 116 GLU B C 1
ATOM 2072 O O . GLU B 1 116 ? -13.266 -4.105 -6.262 1 98.56 116 GLU B O 1
ATOM 2077 N N . ASN B 1 117 ? -12.492 -4.953 -4.258 1 98.88 117 ASN B N 1
ATOM 2078 C CA . ASN B 1 117 ? -11.438 -3.943 -4.191 1 98.88 117 ASN B CA 1
ATOM 2079 C C . ASN B 1 117 ? -10.055 -4.582 -4.145 1 98.88 117 ASN B C 1
ATOM 2081 O O . ASN B 1 117 ? -9.047 -3.885 -3.973 1 98.88 117 ASN B O 1
ATOM 2085 N N . CYS B 1 118 ? -10.008 -5.871 -4.262 1 98.94 118 CYS B N 1
ATOM 2086 C CA . CYS B 1 118 ? -8.727 -6.562 -4.125 1 98.94 118 CYS B CA 1
ATOM 2087 C C . CYS B 1 118 ? -8.438 -7.414 -5.352 1 98.94 118 CYS B C 1
ATOM 2089 O O . CYS B 1 118 ? -9.352 -7.91 -6.004 1 98.94 118 CYS B O 1
ATOM 2091 N N . MET B 1 119 ? -7.191 -7.586 -5.652 1 98.94 119 MET B N 1
ATOM 2092 C CA . MET B 1 119 ? -6.781 -8.125 -6.945 1 98.94 119 MET B CA 1
ATOM 2093 C C . MET B 1 119 ? -6.355 -9.586 -6.82 1 98.94 119 MET B C 1
ATOM 2095 O O . MET B 1 119 ? -5.605 -9.938 -5.906 1 98.94 119 MET B O 1
ATOM 2099 N N . GLU B 1 120 ? -6.871 -10.398 -7.656 1 98.81 120 GLU B N 1
ATOM 2100 C CA . GLU B 1 120 ? -6.414 -11.773 -7.816 1 98.81 120 GLU B CA 1
ATOM 2101 C C . GLU B 1 120 ? -5.891 -12.023 -9.227 1 98.81 120 GLU B C 1
ATOM 2103 O O . GLU B 1 120 ? -6.266 -11.328 -10.172 1 98.81 120 GLU B O 1
ATOM 2108 N N . ILE B 1 121 ? -5.07 -13.055 -9.375 1 98.5 121 ILE B N 1
ATOM 2109 C CA . ILE B 1 121 ? -4.57 -13.469 -10.68 1 98.5 121 ILE B CA 1
ATOM 2110 C C . ILE B 1 121 ? -4.906 -14.938 -10.922 1 98.5 121 ILE B C 1
ATOM 2112 O O . ILE B 1 121 ? -5.391 -15.625 -10.016 1 98.5 121 ILE B O 1
ATOM 2116 N N . ASN B 1 122 ? -4.625 -15.32 -12.164 1 97.44 122 ASN B N 1
ATOM 2117 C CA . ASN B 1 122 ? -4.895 -16.688 -12.617 1 97.44 122 ASN B CA 1
ATOM 2118 C C . ASN B 1 122 ? -6.383 -17.016 -12.547 1 97.44 122 ASN B C 1
ATOM 2120 O O . ASN B 1 122 ? -6.754 -18.125 -12.164 1 97.44 122 ASN B O 1
ATOM 2124 N N . TRP B 1 123 ? -7.105 -15.961 -12.805 1 93.81 123 TRP B N 1
ATOM 2125 C CA . TRP B 1 123 ? -8.562 -16.078 -12.797 1 93.81 123 TRP B CA 1
ATOM 2126 C C . TRP B 1 123 ? -9.07 -16.625 -14.133 1 93.81 123 TRP B C 1
ATOM 2128 O O . TRP B 1 123 ? -8.578 -16.219 -15.195 1 93.81 123 TRP B O 1
ATOM 2138 N N . THR B 1 124 ? -9.922 -17.594 -14.156 1 90 124 THR B N 1
ATOM 2139 C CA . THR B 1 124 ? -10.516 -18.266 -15.312 1 90 124 THR B CA 1
ATOM 2140 C C . THR B 1 124 ? -9.453 -19.016 -16.109 1 90 124 THR B C 1
ATOM 2142 O O . THR B 1 124 ? -8.305 -19.141 -15.672 1 90 124 THR B O 1
ATOM 2145 N N . SER B 1 125 ? -9.812 -19.547 -17.203 1 89.56 125 SER B N 1
ATOM 2146 C CA . SER B 1 125 ? -8.906 -20.297 -18.078 1 89.56 125 SER B CA 1
ATOM 2147 C C . SER B 1 125 ? -7.957 -19.359 -18.812 1 89.56 125 SER B C 1
ATOM 2149 O O . SER B 1 125 ? -6.938 -19.797 -19.344 1 89.56 125 SER B O 1
ATOM 2151 N N . ASN B 1 126 ? -8.18 -18.062 -18.781 1 88.44 126 ASN B N 1
ATOM 2152 C CA . ASN B 1 126 ? -7.344 -17.062 -19.453 1 88.44 126 ASN B CA 1
ATOM 2153 C C . ASN B 1 126 ? -6.191 -16.609 -18.562 1 88.44 126 ASN B C 1
ATOM 2155 O O . ASN B 1 126 ? -5.32 -15.859 -19 1 88.44 126 ASN B O 1
ATOM 2159 N N . HIS B 1 127 ? -6.18 -17 -17.328 1 92.38 127 HIS B N 1
ATOM 2160 C CA . HIS B 1 127 ? -5.098 -16.734 -16.391 1 92.38 127 HIS B CA 1
ATOM 2161 C C . HIS B 1 127 ? -4.832 -15.242 -16.25 1 92.38 127 HIS B C 1
ATOM 2163 O O . HIS B 1 127 ? -3.678 -14.812 -16.188 1 92.38 127 HIS B O 1
ATOM 2169 N N . CYS B 1 128 ? -5.898 -14.438 -16.312 1 96.69 128 CYS B N 1
ATOM 2170 C CA . CYS B 1 128 ? -5.816 -12.984 -16.266 1 96.69 128 CYS B CA 1
ATOM 2171 C C . CYS B 1 128 ? -6.266 -12.461 -14.898 1 96.69 128 CYS B C 1
ATOM 2173 O O . CYS B 1 128 ? -6.434 -13.234 -13.961 1 96.69 128 CYS B O 1
ATOM 2175 N N . TRP B 1 129 ? -6.309 -11.141 -14.711 1 98.75 129 TRP B N 1
ATOM 2176 C CA . TRP B 1 129 ? -6.559 -10.523 -13.414 1 98.75 129 TRP B CA 1
ATOM 2177 C C . TRP B 1 129 ? -8.047 -10.289 -13.195 1 98.75 129 TRP B C 1
ATOM 2179 O O . TRP B 1 129 ? -8.805 -10.117 -14.156 1 98.75 129 TRP B O 1
ATOM 2189 N N . ASN B 1 130 ? -8.453 -10.328 -11.984 1 98.62 130 ASN B N 1
ATOM 2190 C CA . ASN B 1 130 ? -9.82 -10.062 -11.562 1 98.62 130 ASN B CA 1
ATOM 2191 C C . ASN B 1 130 ? -9.859 -9.305 -10.234 1 98.62 130 ASN B C 1
ATOM 2193 O O . ASN B 1 130 ? -9.047 -9.562 -9.344 1 98.62 130 ASN B O 1
ATOM 2197 N N . ASP B 1 131 ? -10.773 -8.305 -10.125 1 98.81 131 ASP B N 1
ATOM 2198 C CA . ASP B 1 131 ? -11.055 -7.762 -8.797 1 98.81 131 ASP B CA 1
ATOM 2199 C C . ASP B 1 131 ? -12.047 -8.648 -8.047 1 98.81 131 ASP B C 1
ATOM 2201 O O . ASP B 1 131 ? -12.992 -9.164 -8.641 1 98.81 131 ASP B O 1
ATOM 2205 N N . GLN B 1 132 ? -11.789 -8.836 -6.848 1 98.69 132 GLN B N 1
ATOM 2206 C CA . GLN B 1 132 ? -12.562 -9.734 -6 1 98.69 132 GLN B CA 1
ATOM 2207 C C . GLN B 1 132 ? -12.812 -9.117 -4.625 1 98.69 132 GLN B C 1
ATOM 2209 O O . GLN B 1 132 ? -12.125 -8.18 -4.23 1 98.69 132 GLN B O 1
ATOM 2214 N N . GLY B 1 133 ? -13.906 -9.555 -3.914 1 98.81 133 GLY B N 1
ATOM 2215 C CA . GLY B 1 133 ? -14.117 -9.117 -2.541 1 98.81 133 GLY B CA 1
ATOM 2216 C C . GLY B 1 133 ? -12.938 -9.43 -1.634 1 98.81 133 GLY B C 1
ATOM 2217 O O . GLY B 1 133 ? -12.445 -10.555 -1.607 1 98.81 133 GLY B O 1
ATOM 2218 N N . CYS B 1 134 ? -12.539 -8.523 -0.849 1 98.88 134 CYS B N 1
ATOM 2219 C CA . CYS B 1 134 ? -11.289 -8.602 -0.106 1 98.88 134 CYS B CA 1
ATOM 2220 C C . CYS B 1 134 ? -11.359 -9.68 0.971 1 98.88 134 CYS B C 1
ATOM 2222 O O . CYS B 1 134 ? -10.328 -10.125 1.475 1 98.88 134 CYS B O 1
ATOM 2224 N N . SER B 1 135 ? -12.492 -10.062 1.332 1 98.75 135 SER B N 1
ATOM 2225 C CA . SER B 1 135 ? -12.656 -11.023 2.422 1 98.75 135 SER B CA 1
ATOM 2226 C C . SER B 1 135 ? -12.648 -12.453 1.903 1 98.75 135 SER B C 1
ATOM 2228 O O . SER B 1 135 ? -12.656 -13.406 2.689 1 98.75 135 SER B O 1
ATOM 2230 N N . THR B 1 136 ? -12.734 -12.609 0.541 1 98.69 136 THR B N 1
ATOM 2231 C CA . THR B 1 136 ? -12.664 -13.953 -0.027 1 98.69 136 THR B CA 1
ATOM 2232 C C . THR B 1 136 ? -11.367 -14.641 0.369 1 98.69 136 THR B C 1
ATOM 2234 O O . THR B 1 136 ? -10.32 -14 0.473 1 98.69 136 THR B O 1
ATOM 2237 N N . SER B 1 137 ? -11.438 -15.938 0.655 1 98.75 137 SER B N 1
ATOM 2238 C CA . SER B 1 137 ? -10.242 -16.672 1.045 1 98.75 137 SER B CA 1
ATOM 2239 C C . SER B 1 137 ? -9.625 -17.391 -0.148 1 98.75 137 SER B C 1
ATOM 2241 O O . SER B 1 137 ? -10.328 -18.078 -0.894 1 98.75 137 SER B O 1
ATOM 2243 N N . MET B 1 138 ? -8.312 -17.266 -0.411 1 98.62 138 MET B N 1
ATOM 2244 C CA . MET B 1 138 ? -7.551 -18 -1.422 1 98.62 138 MET B CA 1
ATOM 2245 C C . MET B 1 138 ? -6.055 -17.906 -1.149 1 98.62 138 MET B C 1
ATOM 2247 O O . MET B 1 138 ? -5.637 -17.297 -0.154 1 98.62 138 MET B O 1
ATOM 2251 N N . GLY B 1 139 ? -5.258 -18.594 -1.938 1 98.69 139 GLY B N 1
ATOM 2252 C CA . GLY B 1 139 ? -3.812 -18.5 -1.816 1 98.69 139 GLY B CA 1
ATOM 2253 C C . GLY B 1 139 ? -3.281 -17.125 -2.182 1 98.69 139 GLY B C 1
ATOM 2254 O O . GLY B 1 139 ? -4.035 -16.25 -2.631 1 98.69 139 GLY B O 1
ATOM 2255 N N . PHE B 1 140 ? -1.975 -16.953 -1.984 1 98.94 140 PHE B N 1
ATOM 2256 C CA . PHE B 1 140 ? -1.417 -15.617 -2.193 1 98.94 140 PHE B CA 1
ATOM 2257 C C . PHE B 1 140 ? 0.052 -15.703 -2.59 1 98.94 140 PHE B C 1
ATOM 2259 O O . PHE B 1 140 ? 0.731 -16.672 -2.27 1 98.94 140 PHE B O 1
ATOM 2266 N N . MET B 1 141 ? 0.477 -14.734 -3.35 1 98.94 141 MET B N 1
ATOM 2267 C CA . MET B 1 141 ? 1.851 -14.617 -3.828 1 98.94 141 MET B CA 1
ATOM 2268 C C . MET B 1 141 ? 2.584 -13.5 -3.092 1 98.94 141 MET B C 1
ATOM 2270 O O . MET B 1 141 ? 2.146 -12.344 -3.109 1 98.94 141 MET B O 1
ATOM 2274 N N . CYS B 1 142 ? 3.676 -13.828 -2.381 1 98.94 142 CYS B N 1
ATOM 2275 C CA . CYS B 1 142 ? 4.512 -12.828 -1.722 1 98.94 142 CYS B CA 1
ATOM 2276 C C . CYS B 1 142 ? 5.727 -12.484 -2.574 1 98.94 142 CYS B C 1
ATOM 2278 O O . CYS B 1 142 ? 6.258 -13.344 -3.279 1 98.94 142 CYS B O 1
ATOM 2280 N N . GLU B 1 143 ? 6.086 -11.266 -2.482 1 98.81 143 GLU B N 1
ATOM 2281 C CA . GLU B 1 143 ? 7.305 -10.742 -3.084 1 98.81 143 GLU B CA 1
ATOM 2282 C C . GLU B 1 143 ? 8.18 -10.055 -2.043 1 98.81 143 GLU B C 1
ATOM 2284 O O . GLU B 1 143 ? 7.68 -9.32 -1.187 1 98.81 143 GLU B O 1
ATOM 2289 N N . ARG B 1 144 ? 9.453 -10.273 -2.066 1 97.38 144 ARG B N 1
ATOM 2290 C CA . ARG B 1 144 ? 10.398 -9.531 -1.241 1 97.38 144 ARG B CA 1
ATOM 2291 C C . ARG B 1 144 ? 11.641 -9.141 -2.047 1 97.38 144 ARG B C 1
ATOM 2293 O O . ARG B 1 144 ? 12.016 -9.844 -2.99 1 97.38 144 ARG B O 1
ATOM 2300 N N . LYS B 1 145 ? 12.227 -8.062 -1.743 1 93.19 145 LYS B N 1
ATOM 2301 C CA . LYS B 1 145 ? 13.43 -7.586 -2.414 1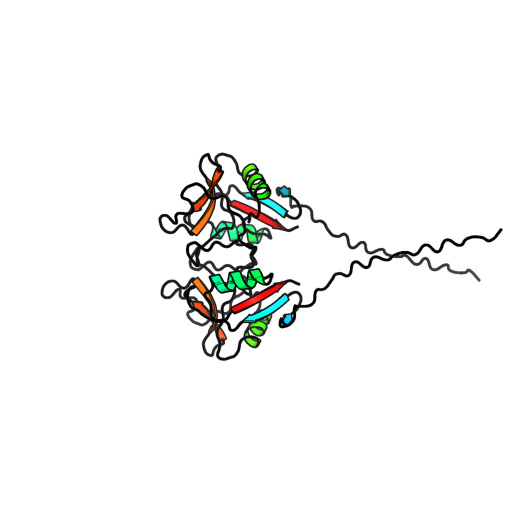 93.19 145 LYS B CA 1
ATOM 2302 C C . LYS B 1 145 ? 14.688 -8.172 -1.775 1 93.19 145 LYS B C 1
ATOM 2304 O O . LYS B 1 145 ? 14.727 -8.398 -0.564 1 93.19 145 LYS B O 1
ATOM 2309 N N . LEU B 1 146 ? 15.641 -8.383 -2.562 1 88.75 146 LEU B N 1
ATOM 2310 C CA . LEU B 1 146 ? 16.938 -8.859 -2.094 1 88.75 146 LEU B CA 1
ATOM 2311 C C . LEU B 1 146 ? 17.719 -7.73 -1.424 1 88.75 146 LEU B C 1
ATOM 2313 O O . LEU B 1 146 ? 17.578 -6.566 -1.803 1 88.75 146 LEU B O 1
#

Nearest PDB structures (foldseek):
  2py2-assembly6_F  TM=9.614E-01  e=2.173E-14  Clupea harengus
  2ox9-assembly2_B  TM=9.439E-01  e=4.864E-13  Mus musculus
  2ox9-assembly4_D  TM=9.386E-01  e=1.041E-12  Mus musculus
  2ox8-assembly4_D  TM=9.277E-01  e=2.230E-12  Homo sapiens
  4kzv-assembly2_B  TM=8.887E-01  e=6.985E-12  Bos taurus

Secondary structure (DSSP, 8-state):
-------------------PPPPTT-EEETTEEEEEEEEEE-HHHHHHHHHHTTSEEPP--SHHHHHHHHHHS-TT--EEEEEE-SSSTT--EETTS-------BPTT-S--TTS--EEEEEETTTTEEEEE-TT--EEEEEEEE-/-------------------PPPPTT-EEETTEEEEEEEEEE-HHHHHHHHHHTTSEEPP--SHHHHHHHHHHS-TT--EEEEEE-SSSTT--EETTS-------BPTT-S--TTS--EEEEEETTTTEEEEE-TT--EEEEEEEE-

Radius of gyration: 23.85 Å; Cα contacts (8 Å, |Δi|>4): 592; chains: 2; bounding box: 91×50×44 Å